Protein AF-A0A0G1NYU8-F1 (afdb_monomer_lite)

pLDDT: mean 78.01, std 15.21, range [41.19, 97.44]

Secondary structure (DSSP, 8-state):
--------HHHHHHHHHHHHHHHHHHHHHHHHHHHHHHHHHHHHHHHHHHHHHHHHHHHHHHHHHS------PPTT-EEETTEEE---PPTTEEEE--SSS--EEEETT---TTHHHHHHHHHHHHHHHHHHHHHHHHHHHHHHHHH--SHHHHHHHHHH-PPPP--GGGTS----S-------PPP----PPP-S--HHHHHHHHHHHHHHHHHHHHHHHHHHHHHHHHHHT-S----

Radius of gyration: 34.96 Å; chains: 1; bounding box: 78×51×106 Å

Foldseek 3Di:
DDDPPPDDPVVVVVVVVVVVVVVVVVVVVVVVVVVVVVVVVVVVVVVVVVVVVVVVVVVVVVVVVPPDPVPPQPPQWDDAPNDTDRQDDPPQWGWDRDPDDDIDTHRPVPDVPPLVVLLVVLVVVLVVVLVVQVVVLVVQLVVQVVVCPDPVSNVVSVVQRDRFDRDSVVSVPPDPDPDDPDGDHDPPDDDDDDDDDDVVVVVVVVVVVVVVVVVVVVVVVVVVVVVVVVVVVPDDDDD

Structure (mmCIF, N/CA/C/O backbone):
data_AF-A0A0G1NYU8-F1
#
_entry.id   AF-A0A0G1NYU8-F1
#
loop_
_atom_site.group_PDB
_atom_site.id
_atom_site.type_symbol
_atom_site.label_atom_id
_atom_site.label_alt_id
_atom_site.label_comp_id
_atom_site.label_asym_id
_atom_site.label_entity_id
_atom_site.label_seq_id
_atom_site.pdbx_PDB_ins_code
_atom_site.Cartn_x
_atom_site.Cartn_y
_atom_site.Cartn_z
_atom_site.occupancy
_atom_site.B_iso_or_equiv
_atom_site.auth_seq_id
_atom_site.auth_comp_id
_atom_site.auth_asym_id
_atom_site.auth_atom_id
_atom_site.pdbx_PDB_model_num
ATOM 1 N N . MET A 1 1 ? 43.935 -15.274 -53.748 1.00 46.09 1 MET A N 1
ATOM 2 C CA . MET A 1 1 ? 42.963 -14.957 -54.814 1.00 46.09 1 MET A CA 1
ATOM 3 C C . MET A 1 1 ? 41.828 -14.206 -54.152 1.00 46.09 1 MET A C 1
ATOM 5 O O . MET A 1 1 ? 41.001 -14.818 -53.493 1.00 46.09 1 MET A O 1
ATOM 9 N N . GLU A 1 2 ? 41.886 -12.881 -54.204 1.00 50.72 2 GLU A N 1
ATOM 10 C CA . GLU A 1 2 ? 40.926 -12.002 -53.539 1.00 50.72 2 GLU A CA 1
ATOM 11 C C . GLU A 1 2 ? 39.764 -11.758 -54.502 1.00 50.72 2 GLU A C 1
ATOM 13 O O . GLU A 1 2 ? 39.910 -11.091 -55.526 1.00 50.72 2 GLU A O 1
ATOM 18 N N . ASN A 1 3 ? 38.635 -12.410 -54.232 1.00 50.69 3 ASN A N 1
ATOM 19 C CA . ASN A 1 3 ? 37.464 -12.374 -55.097 1.00 50.69 3 ASN A CA 1
ATOM 20 C C . ASN A 1 3 ? 36.635 -11.133 -54.741 1.00 50.69 3 ASN A C 1
ATOM 22 O O . ASN A 1 3 ? 35.733 -11.176 -53.905 1.00 50.69 3 ASN A O 1
ATOM 26 N N . THR A 1 4 ? 36.994 -9.992 -55.327 1.00 63.50 4 THR A N 1
ATOM 27 C CA . THR A 1 4 ? 36.247 -8.742 -55.155 1.00 63.50 4 THR A CA 1
ATOM 28 C C . THR A 1 4 ? 35.041 -8.742 -56.092 1.00 63.50 4 THR A C 1
ATOM 30 O O . THR A 1 4 ? 35.111 -8.322 -57.245 1.00 63.50 4 THR A O 1
ATOM 33 N N . ASN A 1 5 ? 33.903 -9.228 -55.592 1.00 68.44 5 ASN A N 1
ATOM 34 C CA . ASN A 1 5 ? 32.613 -9.054 -56.256 1.00 68.44 5 ASN A CA 1
ATOM 35 C C . ASN A 1 5 ? 32.257 -7.559 -56.266 1.00 68.44 5 ASN A C 1
ATOM 37 O O . ASN A 1 5 ? 31.680 -7.032 -55.316 1.00 68.44 5 ASN A O 1
ATOM 41 N N . LYS A 1 6 ? 32.630 -6.856 -57.340 1.00 73.19 6 LYS A N 1
ATOM 42 C CA . LYS A 1 6 ? 32.199 -5.479 -57.595 1.00 73.19 6 LYS A CA 1
ATOM 43 C C . LYS A 1 6 ? 30.715 -5.486 -57.941 1.00 73.19 6 LYS A C 1
ATOM 45 O O . LYS A 1 6 ? 30.331 -5.762 -59.076 1.00 73.19 6 LYS A O 1
ATOM 50 N N . LEU A 1 7 ? 29.883 -5.194 -56.947 1.00 73.12 7 LEU A N 1
ATOM 51 C CA . LEU A 1 7 ? 28.457 -4.987 -57.149 1.00 73.12 7 LEU A CA 1
ATOM 52 C C . LEU A 1 7 ? 28.252 -3.736 -58.017 1.00 73.12 7 LEU A C 1
ATOM 54 O O . LEU A 1 7 ? 28.810 -2.675 -57.737 1.00 73.12 7 LEU A O 1
ATOM 58 N N . SER A 1 8 ? 27.486 -3.876 -59.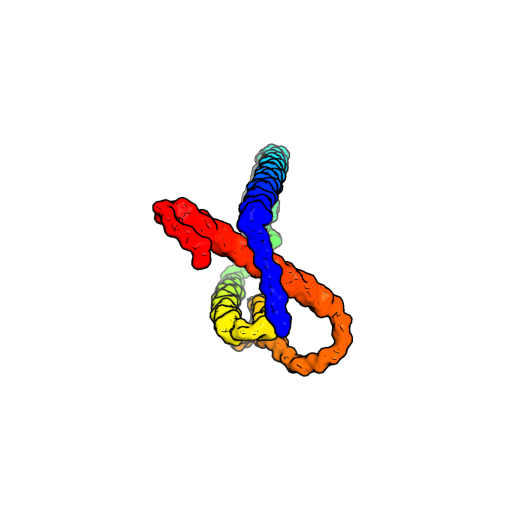099 1.00 75.00 8 SER A N 1
ATOM 59 C CA . SER A 1 8 ? 27.242 -2.794 -60.056 1.00 75.00 8 SER A CA 1
ATOM 60 C C . SER A 1 8 ? 26.478 -1.637 -59.383 1.00 75.00 8 SER A C 1
ATOM 62 O O . SER A 1 8 ? 25.479 -1.905 -58.710 1.00 75.00 8 SER A O 1
ATOM 64 N N . PRO A 1 9 ? 26.880 -0.363 -59.572 1.00 81.00 9 PRO A N 1
ATOM 65 C CA . PRO A 1 9 ? 26.242 0.810 -58.960 1.00 81.00 9 PRO A CA 1
ATOM 66 C C . PRO A 1 9 ? 24.698 0.860 -59.015 1.00 81.00 9 PRO A C 1
ATOM 68 O O . PRO A 1 9 ? 24.094 1.178 -57.990 1.00 81.00 9 PRO A O 1
ATOM 71 N N . PRO A 1 10 ? 24.013 0.509 -60.127 1.00 85.56 10 PRO A N 1
ATOM 72 C CA . PRO A 1 10 ? 22.546 0.483 -60.160 1.00 85.56 10 PRO A CA 1
ATOM 73 C C . PRO A 1 10 ? 21.911 -0.545 -59.210 1.00 85.56 10 PRO A C 1
ATOM 75 O O . PRO A 1 10 ? 20.807 -0.315 -58.722 1.00 85.56 10 PRO A O 1
ATOM 78 N N . ALA A 1 11 ? 22.593 -1.653 -58.900 1.00 79.00 11 ALA A N 1
ATOM 79 C CA . ALA A 1 11 ? 22.068 -2.658 -57.976 1.00 79.00 11 ALA A CA 1
ATOM 80 C C . ALA A 1 11 ? 22.027 -2.136 -56.530 1.00 79.00 11 ALA A C 1
ATOM 82 O O . ALA A 1 11 ? 21.098 -2.445 -55.789 1.00 79.00 11 ALA A O 1
ATOM 83 N N . VAL A 1 12 ? 22.987 -1.288 -56.146 1.00 82.56 12 VAL A N 1
ATOM 84 C CA . VAL A 1 12 ? 23.040 -0.676 -54.809 1.00 82.56 12 VAL A CA 1
ATOM 85 C C . VAL A 1 12 ? 21.855 0.273 -54.591 1.00 82.56 12 VAL A C 1
ATOM 87 O O . VAL A 1 12 ? 21.231 0.241 -53.534 1.00 82.56 12 VAL A O 1
ATOM 90 N N . ILE A 1 13 ? 21.483 1.060 -55.606 1.00 85.62 13 ILE A N 1
ATOM 91 C CA . ILE A 1 13 ? 20.370 2.024 -55.521 1.00 85.62 13 ILE A CA 1
ATOM 92 C C . ILE A 1 13 ? 19.024 1.313 -55.316 1.00 85.62 13 ILE A C 1
ATOM 94 O O . ILE A 1 13 ? 18.204 1.753 -54.506 1.00 85.62 13 ILE A O 1
ATOM 98 N N . LEU A 1 14 ? 18.802 0.190 -56.008 1.00 87.44 14 LEU A N 1
ATOM 99 C CA . LEU A 1 14 ? 17.580 -0.602 -55.846 1.00 87.44 14 LEU A CA 1
ATOM 100 C C . LEU A 1 14 ? 17.489 -1.229 -54.451 1.00 87.44 14 LEU A C 1
ATOM 102 O O . LEU A 1 14 ? 16.427 -1.184 -53.836 1.00 87.44 14 LEU A O 1
ATOM 106 N N . ILE A 1 15 ? 18.600 -1.750 -53.923 1.00 84.56 15 ILE A N 1
ATOM 107 C CA . ILE A 1 15 ? 18.638 -2.348 -52.581 1.00 84.56 15 ILE A CA 1
ATOM 108 C C . ILE A 1 15 ? 18.320 -1.298 -51.509 1.00 84.56 15 ILE A C 1
ATOM 110 O O . ILE A 1 15 ? 17.469 -1.540 -50.656 1.00 84.56 15 ILE A O 1
ATOM 114 N N . VAL A 1 16 ? 18.928 -0.109 -51.581 1.00 84.25 16 VAL A N 1
ATOM 115 C CA . VAL A 1 16 ? 18.664 0.978 -50.619 1.00 84.25 16 VAL A CA 1
ATOM 116 C C . VAL A 1 16 ? 17.205 1.441 -50.684 1.00 84.25 16 VAL A C 1
ATOM 118 O O . VAL A 1 16 ? 16.582 1.651 -49.646 1.00 84.25 16 VAL A O 1
ATOM 121 N N . SER A 1 17 ? 16.632 1.532 -51.888 1.00 86.56 17 SER A N 1
ATOM 122 C CA . SER A 1 17 ? 15.230 1.934 -52.078 1.00 86.56 17 SER A CA 1
ATOM 123 C C . SER A 1 17 ? 14.248 0.927 -51.468 1.00 86.56 17 SER A C 1
ATOM 125 O O . SER A 1 17 ? 13.273 1.319 -50.829 1.00 86.56 17 SER A O 1
ATOM 127 N N . VAL A 1 18 ? 14.519 -0.374 -51.619 1.00 90.25 18 VAL A N 1
ATOM 128 C CA . VAL A 1 18 ? 13.695 -1.443 -51.033 1.00 90.25 18 VAL A CA 1
ATOM 129 C C . VAL A 1 18 ? 13.804 -1.452 -49.507 1.00 90.25 18 VAL A C 1
ATOM 131 O O . VAL A 1 18 ? 12.785 -1.575 -48.833 1.00 90.25 18 VAL A O 1
ATOM 134 N N . ILE A 1 19 ? 15.005 -1.262 -48.948 1.00 88.06 19 ILE A N 1
ATOM 135 C CA . ILE A 1 19 ? 15.203 -1.189 -47.491 1.00 88.06 19 ILE A CA 1
ATOM 136 C C . ILE A 1 19 ? 14.434 -0.002 -46.897 1.00 88.06 19 ILE A C 1
ATOM 138 O O . ILE A 1 19 ? 13.741 -0.170 -45.895 1.00 88.06 19 ILE A O 1
ATOM 142 N N . PHE A 1 20 ? 14.483 1.170 -47.538 1.00 85.62 20 PHE A N 1
ATOM 143 C CA . PHE A 1 20 ? 13.714 2.339 -47.102 1.00 85.62 20 PHE A CA 1
ATOM 144 C C . PHE A 1 20 ? 12.202 2.087 -47.145 1.00 85.62 20 PHE A C 1
ATOM 146 O O . PHE A 1 20 ? 11.505 2.392 -46.178 1.00 85.62 20 PHE A O 1
ATOM 153 N N . ALA A 1 21 ? 11.694 1.488 -48.227 1.00 86.88 21 ALA A N 1
ATOM 154 C CA . ALA A 1 21 ? 10.274 1.162 -48.348 1.00 86.88 21 ALA A CA 1
ATOM 155 C C . ALA A 1 21 ? 9.807 0.174 -47.262 1.00 86.88 21 ALA A C 1
ATOM 157 O O . ALA A 1 21 ? 8.744 0.365 -46.676 1.00 86.88 21 ALA A O 1
ATOM 158 N N . ILE A 1 22 ? 10.617 -0.842 -46.943 1.00 87.75 22 ILE A N 1
ATOM 159 C CA . ILE A 1 22 ? 10.324 -1.790 -45.856 1.00 87.75 22 ILE A CA 1
ATOM 160 C C . ILE A 1 22 ? 10.352 -1.078 -44.496 1.00 87.75 22 ILE A C 1
ATOM 162 O O . ILE A 1 22 ? 9.467 -1.306 -43.673 1.00 87.75 22 ILE A O 1
ATOM 166 N N . GLY A 1 23 ? 11.323 -0.189 -44.270 1.00 84.81 23 GLY A N 1
ATOM 167 C CA . GLY A 1 23 ? 11.439 0.586 -43.034 1.00 84.81 23 GLY A CA 1
ATOM 168 C C . GLY A 1 23 ? 10.187 1.414 -42.730 1.00 84.81 23 GLY A C 1
ATOM 169 O O . GLY A 1 23 ? 9.666 1.337 -41.619 1.00 84.81 23 GLY A O 1
ATOM 170 N N . PHE A 1 24 ? 9.652 2.131 -43.724 1.00 83.25 24 PHE A N 1
ATOM 171 C CA . PHE A 1 24 ? 8.417 2.910 -43.562 1.00 83.25 24 PHE A CA 1
ATOM 172 C C . PHE A 1 24 ? 7.215 2.036 -43.181 1.00 83.25 24 PHE A C 1
ATOM 174 O O . PHE A 1 24 ? 6.510 2.351 -42.225 1.00 83.25 24 PHE A O 1
ATOM 181 N N . VAL A 1 25 ? 7.037 0.891 -43.848 1.00 86.69 25 VAL A N 1
ATOM 182 C CA . VAL A 1 25 ? 5.936 -0.039 -43.543 1.00 86.69 25 VAL A CA 1
ATOM 183 C C . VAL A 1 25 ? 6.036 -0.578 -42.109 1.00 86.69 25 VAL A C 1
ATOM 185 O O . VAL A 1 25 ? 5.024 -0.705 -41.423 1.00 86.69 25 VAL A O 1
ATOM 188 N N . VAL A 1 26 ? 7.244 -0.868 -41.615 1.00 82.12 26 VAL A N 1
ATOM 189 C CA . VAL A 1 26 ? 7.444 -1.356 -40.237 1.00 82.12 26 VAL A CA 1
ATOM 190 C C . VAL A 1 26 ? 7.134 -0.275 -39.193 1.00 82.12 26 VAL A C 1
ATOM 192 O O . VAL A 1 26 ? 6.579 -0.594 -38.137 1.00 82.12 26 VAL A O 1
ATOM 195 N N . VAL A 1 27 ? 7.458 0.992 -39.473 1.00 82.56 27 VAL A N 1
ATOM 196 C CA . VAL A 1 27 ? 7.147 2.122 -38.578 1.00 82.56 27 VAL A CA 1
ATOM 197 C C . VAL A 1 27 ? 5.635 2.326 -38.459 1.00 82.56 27 VAL A C 1
ATOM 199 O O . VAL A 1 27 ? 5.132 2.415 -37.336 1.00 82.56 27 VAL A O 1
ATOM 202 N N . ASP A 1 28 ? 4.906 2.300 -39.578 1.00 77.44 28 ASP A N 1
ATOM 203 C CA . ASP A 1 28 ? 3.446 2.458 -39.580 1.00 77.44 28 ASP A CA 1
ATOM 204 C C . ASP A 1 28 ? 2.750 1.336 -38.783 1.00 77.44 28 ASP A C 1
ATOM 206 O O . ASP A 1 28 ? 1.902 1.603 -37.926 1.00 77.44 28 ASP A O 1
ATOM 210 N N . ILE A 1 29 ? 3.183 0.078 -38.948 1.00 81.50 29 ILE A N 1
ATOM 211 C CA . ILE A 1 29 ? 2.622 -1.068 -38.203 1.00 81.50 29 ILE A CA 1
ATOM 212 C C . ILE A 1 29 ? 2.867 -0.936 -36.688 1.00 81.50 29 ILE A C 1
ATOM 214 O O . ILE A 1 29 ? 1.981 -1.243 -35.881 1.00 81.50 29 ILE A O 1
ATOM 218 N N . LYS A 1 30 ? 4.057 -0.476 -36.267 1.00 81.19 30 LYS A N 1
ATOM 219 C CA . LYS A 1 30 ? 4.371 -0.275 -34.838 1.00 81.19 30 LYS A CA 1
ATOM 220 C C . LYS A 1 30 ? 3.508 0.835 -34.225 1.00 81.19 30 LYS A C 1
ATOM 222 O O . LYS A 1 30 ? 3.078 0.705 -33.073 1.00 81.19 30 LYS A O 1
ATOM 227 N N . GLN A 1 31 ? 3.227 1.899 -34.976 1.00 85.75 31 GLN A N 1
ATOM 228 C CA . GLN A 1 31 ? 2.420 3.022 -34.501 1.00 85.75 31 GLN A CA 1
ATOM 229 C C . GLN A 1 31 ? 0.952 2.623 -34.279 1.00 85.75 31 GLN A C 1
ATOM 231 O O . GLN A 1 31 ? 0.361 2.981 -33.252 1.00 85.75 31 GLN A O 1
ATOM 236 N N . ASP A 1 32 ? 0.385 1.813 -35.173 1.00 88.75 32 ASP A N 1
ATOM 237 C CA . ASP A 1 32 ? -0.985 1.313 -35.035 1.00 88.75 32 ASP A CA 1
ATOM 238 C C . ASP A 1 32 ? -1.145 0.344 -33.855 1.00 88.75 32 ASP A C 1
ATOM 240 O O . ASP A 1 32 ? -2.122 0.430 -33.101 1.00 88.75 32 ASP A O 1
ATOM 244 N N . ALA A 1 33 ? -0.153 -0.520 -33.611 1.00 87.38 33 ALA A N 1
ATOM 245 C CA . ALA A 1 33 ? -0.162 -1.430 -32.465 1.00 87.38 33 ALA A CA 1
ATOM 246 C C . ALA A 1 33 ? -0.173 -0.676 -31.119 1.00 87.38 33 ALA A C 1
ATOM 248 O O . ALA A 1 33 ? -0.938 -1.024 -30.214 1.00 87.38 33 ALA A O 1
ATOM 249 N N . GLN A 1 34 ? 0.612 0.401 -30.989 1.00 86.94 34 GLN A N 1
ATOM 250 C CA . GLN A 1 34 ? 0.607 1.223 -29.773 1.00 86.94 34 GLN A CA 1
ATOM 251 C C . GLN A 1 34 ? -0.714 1.969 -29.571 1.00 86.94 34 GLN A C 1
ATOM 253 O O . GLN A 1 34 ? -1.211 2.073 -28.444 1.00 86.94 34 GLN A O 1
ATOM 258 N N . LYS A 1 35 ? -1.312 2.475 -30.655 1.00 91.75 35 LYS A N 1
ATOM 259 C CA . LYS A 1 35 ? -2.603 3.169 -30.596 1.00 91.75 35 LYS A CA 1
ATOM 260 C C . LYS A 1 35 ? -3.718 2.229 -30.133 1.00 91.75 35 LYS A C 1
ATOM 262 O O . LYS A 1 35 ? -4.572 2.634 -29.339 1.00 91.75 35 LYS A O 1
ATOM 267 N N . LEU A 1 36 ? -3.668 0.966 -30.558 1.00 93.44 36 LEU A N 1
ATOM 268 C CA . LEU A 1 36 ? -4.619 -0.060 -30.144 1.00 93.44 36 LEU A CA 1
ATOM 269 C C . LEU A 1 36 ? -4.508 -0.383 -28.647 1.00 93.44 36 LEU A C 1
ATOM 271 O O . LEU A 1 36 ? -5.523 -0.362 -27.950 1.00 93.44 36 LEU A O 1
ATOM 275 N N . GLU A 1 37 ? -3.300 -0.619 -28.133 1.00 93.19 37 GLU A N 1
ATOM 276 C CA . GLU A 1 37 ? -3.086 -0.910 -26.707 1.00 93.19 37 GLU A CA 1
ATOM 277 C C . GLU A 1 37 ? -3.513 0.261 -25.811 1.00 93.19 37 GLU A C 1
ATOM 279 O O . GLU A 1 37 ? -4.216 0.063 -24.816 1.00 93.19 37 GLU A O 1
ATOM 284 N N . LYS A 1 38 ? -3.207 1.502 -26.215 1.00 94.75 38 LYS A N 1
ATOM 285 C CA . LYS A 1 38 ? -3.665 2.701 -25.499 1.00 94.75 38 LYS A CA 1
ATOM 286 C C . LYS A 1 38 ? -5.195 2.791 -25.453 1.00 94.75 38 LYS A C 1
ATOM 288 O O . LYS A 1 38 ? -5.755 3.069 -24.393 1.00 94.75 38 LYS A O 1
ATOM 293 N N . SER A 1 39 ? -5.876 2.505 -26.566 1.00 95.75 39 SER A N 1
ATOM 294 C CA . SER A 1 39 ? -7.346 2.533 -26.627 1.00 95.75 39 SER A CA 1
ATOM 295 C C . SER A 1 39 ? -8.003 1.464 -25.740 1.00 95.75 39 SER A C 1
ATOM 297 O O . SER A 1 39 ? -9.004 1.734 -25.067 1.00 95.75 39 SER A O 1
ATOM 299 N N . LYS A 1 40 ? -7.409 0.263 -25.666 1.00 96.25 40 LYS A N 1
ATOM 300 C CA . LYS A 1 40 ? -7.875 -0.815 -24.783 1.00 96.25 40 LYS A CA 1
ATOM 301 C C . LYS A 1 40 ? -7.707 -0.440 -23.316 1.00 96.25 40 LYS A C 1
ATOM 303 O O . LYS A 1 40 ? -8.616 -0.687 -22.524 1.00 96.25 40 LYS A O 1
ATOM 308 N N . LEU A 1 41 ? -6.573 0.160 -22.953 1.00 95.25 41 LEU A N 1
ATOM 309 C CA . LEU A 1 41 ? -6.309 0.577 -21.578 1.00 95.25 41 LEU A CA 1
ATOM 310 C C . LEU A 1 41 ? -7.268 1.687 -21.131 1.00 95.25 41 LEU A C 1
ATOM 312 O O . LEU A 1 41 ? -7.827 1.605 -20.040 1.00 95.25 41 LEU A O 1
ATOM 316 N N . GLU A 1 42 ? -7.524 2.678 -21.989 1.00 95.38 42 GLU A N 1
ATOM 317 C CA . GLU A 1 42 ? -8.478 3.753 -21.695 1.00 95.38 42 GLU A CA 1
ATOM 318 C C . GLU A 1 42 ? -9.904 3.212 -21.504 1.00 95.38 42 GLU A C 1
ATOM 320 O O . GLU A 1 42 ? -10.622 3.637 -20.598 1.00 95.38 42 GLU A O 1
ATOM 325 N N . THR A 1 43 ? -10.298 2.224 -22.310 1.00 95.88 43 THR A N 1
ATOM 326 C CA . THR A 1 43 ? -11.612 1.576 -22.195 1.00 95.88 43 THR A CA 1
ATOM 327 C C . THR A 1 43 ? -11.741 0.791 -20.889 1.00 95.88 43 THR A C 1
ATOM 329 O O . THR A 1 43 ? -12.731 0.951 -20.175 1.00 95.88 43 THR A O 1
ATOM 332 N N . LYS A 1 44 ? -10.716 0.009 -20.518 1.00 96.50 44 LYS A N 1
ATOM 333 C CA . LYS A 1 44 ? -10.681 -0.711 -19.233 1.00 96.50 44 LYS A CA 1
ATOM 334 C C . LYS A 1 44 ? -10.729 0.240 -18.038 1.00 96.50 44 LYS A C 1
ATOM 336 O O . LYS A 1 44 ? -11.428 -0.036 -17.069 1.00 96.50 44 LYS A O 1
ATOM 341 N N . LEU A 1 45 ? -10.027 1.370 -18.119 1.00 96.88 45 LEU A N 1
ATOM 342 C CA . LEU A 1 45 ? -10.026 2.374 -17.058 1.00 96.88 45 LEU A CA 1
ATOM 343 C C . LEU A 1 45 ? -11.410 3.016 -16.885 1.00 96.88 45 LEU A C 1
ATOM 345 O O . LEU A 1 45 ? -11.887 3.146 -15.760 1.00 96.88 45 LEU A O 1
ATOM 349 N N . LYS A 1 46 ? -12.083 3.375 -17.987 1.00 96.81 46 LYS A N 1
ATOM 350 C CA . LYS A 1 46 ? -13.452 3.914 -17.942 1.00 96.81 46 LYS A CA 1
ATOM 351 C C . LYS A 1 46 ? -14.438 2.906 -17.354 1.00 96.81 46 LYS A C 1
ATOM 353 O O . LYS A 1 46 ? -15.264 3.293 -16.535 1.00 96.81 46 LYS A O 1
ATOM 358 N N . GLN A 1 47 ? -14.322 1.629 -17.716 1.00 97.25 47 GLN A N 1
ATOM 359 C CA . GLN A 1 47 ? -15.164 0.574 -17.155 1.00 97.25 47 GLN A CA 1
ATOM 360 C C . GLN A 1 47 ? -14.949 0.410 -15.641 1.00 97.25 47 GLN A C 1
ATOM 362 O O . GLN A 1 47 ? -15.917 0.432 -14.885 1.00 97.25 47 GLN A O 1
ATOM 367 N N . ALA A 1 48 ? -13.693 0.356 -15.186 1.00 94.56 48 ALA A N 1
ATOM 368 C CA . ALA A 1 48 ? -13.370 0.246 -13.762 1.00 94.56 48 ALA A CA 1
ATOM 369 C C . ALA A 1 48 ? -13.881 1.445 -12.942 1.00 94.56 48 ALA A C 1
ATOM 371 O O . ALA A 1 48 ? -14.341 1.279 -11.814 1.00 94.56 48 ALA A O 1
ATOM 372 N N . LEU A 1 49 ? -13.843 2.659 -13.505 1.00 96.38 49 LEU A N 1
ATOM 373 C CA . LEU A 1 49 ? -14.392 3.849 -12.847 1.00 96.38 49 LEU A CA 1
ATOM 374 C C . LEU A 1 49 ? -15.920 3.793 -12.708 1.00 96.38 49 LEU A C 1
ATOM 376 O O . LEU A 1 49 ? -16.444 4.224 -11.683 1.00 96.38 49 LEU A O 1
ATOM 380 N N . VAL A 1 50 ? -16.631 3.253 -13.703 1.00 97.44 50 VAL A N 1
ATOM 381 C CA . VAL A 1 50 ? -18.090 3.067 -13.634 1.00 97.44 50 VAL A CA 1
ATOM 382 C C . VAL A 1 50 ? -18.456 2.021 -12.579 1.00 97.44 50 VAL A C 1
ATOM 384 O O . VAL A 1 50 ? -19.339 2.280 -11.766 1.00 97.44 50 VAL A O 1
ATOM 387 N N . GLU A 1 51 ? -17.743 0.894 -12.530 1.00 95.94 51 GLU A N 1
ATOM 388 C CA . GLU A 1 51 ? -17.949 -0.157 -11.521 1.00 95.94 51 GLU A CA 1
ATOM 389 C C . GLU A 1 51 ? -17.647 0.343 -10.096 1.00 95.94 51 GLU A C 1
ATOM 391 O O . GLU A 1 51 ? -18.396 0.077 -9.154 1.00 95.94 51 GLU A O 1
ATOM 396 N N . ALA A 1 52 ? -16.587 1.139 -9.924 1.00 91.75 52 ALA A N 1
ATOM 397 C CA . ALA A 1 52 ? -16.275 1.764 -8.640 1.00 91.75 52 ALA A CA 1
ATOM 398 C C . ALA A 1 52 ? -17.346 2.786 -8.217 1.00 91.75 52 ALA A C 1
ATOM 400 O O . ALA A 1 52 ? -17.703 2.868 -7.039 1.00 91.75 52 ALA A O 1
ATOM 401 N N . ALA A 1 53 ? -17.884 3.558 -9.169 1.00 94.31 53 ALA A N 1
ATOM 402 C CA . ALA A 1 53 ? -18.959 4.507 -8.905 1.00 94.31 53 ALA A CA 1
ATOM 403 C C . ALA A 1 53 ? -20.269 3.799 -8.523 1.00 94.31 53 ALA A C 1
ATOM 405 O O . ALA A 1 53 ? -20.934 4.239 -7.583 1.00 94.31 53 ALA A O 1
ATOM 406 N N . SER A 1 54 ? -20.618 2.690 -9.187 1.00 94.00 54 SER A N 1
ATOM 407 C CA . SER A 1 54 ? -21.805 1.905 -8.831 1.00 94.00 54 SER A CA 1
ATOM 408 C C . SER A 1 54 ? -21.665 1.253 -7.457 1.00 94.00 54 SER A C 1
ATOM 410 O O . SER A 1 54 ? -22.578 1.375 -6.646 1.00 94.00 54 SER A O 1
ATOM 412 N N . ALA A 1 55 ? -20.505 0.671 -7.133 1.00 90.69 55 ALA A N 1
ATOM 413 C CA . ALA A 1 55 ? -20.257 0.089 -5.811 1.00 90.69 55 ALA A CA 1
ATOM 414 C C . ALA A 1 55 ? -20.355 1.137 -4.685 1.00 90.69 55 ALA A C 1
ATOM 416 O O . ALA A 1 55 ? -20.908 0.873 -3.616 1.00 90.69 55 ALA A O 1
ATOM 417 N N . LYS A 1 56 ? -19.869 2.362 -4.931 1.00 90.88 56 LYS A N 1
ATOM 418 C CA . LYS A 1 56 ? -19.998 3.470 -3.975 1.00 90.88 56 LYS A CA 1
ATOM 419 C C . LYS A 1 56 ? -21.456 3.909 -3.791 1.00 90.88 56 LYS A C 1
ATOM 421 O O . LYS A 1 56 ? -21.865 4.171 -2.662 1.00 90.88 56 LYS A O 1
ATOM 426 N N . ALA A 1 57 ? -22.237 3.972 -4.869 1.00 88.56 57 ALA A N 1
ATOM 427 C CA . ALA A 1 57 ? -23.657 4.317 -4.802 1.00 88.56 57 ALA A CA 1
ATOM 428 C C . ALA A 1 57 ? -24.476 3.256 -4.044 1.00 88.56 57 ALA A C 1
ATOM 430 O O . ALA A 1 57 ? -25.361 3.605 -3.264 1.00 88.56 57 ALA A O 1
ATOM 431 N N . GLU A 1 58 ? -24.155 1.971 -4.217 1.00 87.50 58 GLU A N 1
ATOM 432 C CA . GLU A 1 58 ? -24.775 0.883 -3.453 1.00 87.50 58 GLU A CA 1
ATOM 433 C C . GLU A 1 58 ? -24.423 0.959 -1.962 1.00 87.50 58 GLU A C 1
ATOM 435 O O . GLU A 1 58 ? -25.316 0.854 -1.121 1.00 87.50 58 GLU A O 1
ATOM 440 N N . ALA A 1 59 ? -23.163 1.242 -1.615 1.00 81.50 59 ALA A N 1
ATOM 441 C CA . ALA A 1 59 ? -22.753 1.445 -0.224 1.00 81.50 59 ALA A CA 1
ATOM 442 C C . ALA A 1 59 ? -23.477 2.636 0.439 1.00 81.50 59 ALA A C 1
ATOM 444 O O . ALA A 1 59 ? -23.889 2.546 1.598 1.00 81.50 59 ALA A O 1
ATOM 445 N N . GLU A 1 60 ? -23.688 3.734 -0.296 1.00 84.81 60 GLU A N 1
ATOM 446 C CA . GLU A 1 60 ? -24.439 4.896 0.200 1.00 84.81 60 GLU A CA 1
ATOM 447 C C . GLU A 1 60 ? -25.941 4.590 0.355 1.00 84.81 60 GLU A C 1
ATOM 449 O O . GLU A 1 60 ? -26.577 5.042 1.310 1.00 84.81 60 GLU A O 1
ATOM 454 N N . LYS A 1 61 ? -26.520 3.774 -0.536 1.00 80.62 61 LYS A N 1
ATOM 455 C CA . LYS A 1 61 ? -27.917 3.333 -0.415 1.00 80.62 61 LYS A CA 1
ATOM 456 C C . LYS A 1 61 ? -28.128 2.454 0.822 1.00 80.62 61 LYS A C 1
ATOM 458 O O . LYS A 1 61 ? -29.101 2.665 1.543 1.00 80.62 61 LYS A O 1
ATOM 463 N N . VAL A 1 62 ? -27.195 1.544 1.118 1.00 79.56 62 VAL A N 1
ATOM 464 C CA . VAL A 1 62 ? -27.232 0.723 2.342 1.00 79.56 62 VAL A CA 1
ATOM 465 C C . VAL A 1 62 ? -27.147 1.599 3.599 1.00 79.56 62 VAL A C 1
ATOM 467 O O . VAL A 1 62 ? -27.864 1.344 4.562 1.00 79.56 62 VAL A O 1
ATOM 470 N N . GLN A 1 63 ? -26.361 2.683 3.589 1.00 67.94 63 GLN A N 1
ATOM 471 C CA . GLN A 1 63 ? -26.327 3.632 4.711 1.00 67.94 63 GLN A CA 1
ATOM 472 C C . GLN A 1 63 ? -27.632 4.417 4.906 1.00 67.94 63 GLN A C 1
ATOM 474 O O . GLN A 1 63 ? -27.953 4.746 6.043 1.00 67.94 63 GLN A O 1
ATOM 479 N N . ARG A 1 64 ? -28.400 4.711 3.846 1.00 68.50 64 ARG A N 1
ATOM 480 C CA . ARG A 1 64 ? -29.713 5.377 3.987 1.00 68.50 64 ARG A CA 1
ATOM 481 C C . ARG A 1 64 ? -30.831 4.442 4.449 1.00 68.50 64 ARG A C 1
ATOM 483 O O . ARG A 1 64 ? -31.771 4.917 5.079 1.00 68.50 64 ARG A O 1
ATOM 490 N N . GLU A 1 65 ? -30.759 3.148 4.135 1.00 65.06 65 GLU A N 1
ATOM 491 C CA . GLU A 1 65 ? -31.769 2.165 4.563 1.00 65.06 65 GLU A CA 1
ATOM 492 C C . GLU A 1 65 ? -31.549 1.651 5.992 1.00 65.06 65 GLU A C 1
ATOM 494 O O . GLU A 1 65 ? -32.513 1.237 6.639 1.00 65.06 65 GLU A O 1
ATOM 499 N N . VAL A 1 66 ? -30.338 1.782 6.552 1.00 60.44 66 VAL A N 1
ATOM 500 C CA . VAL A 1 66 ? -30.143 1.772 8.013 1.00 60.44 66 VAL A CA 1
ATOM 501 C C . VAL A 1 66 ? -30.588 3.132 8.546 1.00 60.44 66 VAL A C 1
ATOM 503 O O . VAL A 1 66 ? -29.792 3.977 8.948 1.00 60.44 66 VAL A O 1
ATOM 506 N N . GLY A 1 67 ? -31.897 3.360 8.458 1.00 50.53 67 GLY A N 1
ATOM 507 C CA . GLY A 1 67 ? -32.547 4.541 8.983 1.00 50.53 67 GLY A CA 1
ATOM 508 C C . GLY A 1 67 ? -32.132 4.764 10.430 1.00 50.53 67 GLY A C 1
ATOM 509 O O . GLY A 1 67 ? -31.972 3.818 11.204 1.00 50.53 67 GLY A O 1
ATOM 510 N N . GLU A 1 68 ? -31.961 6.037 10.761 1.00 54.38 68 GLU A N 1
ATOM 511 C CA . GLU A 1 68 ? -31.887 6.581 12.106 1.00 54.38 68 GLU A CA 1
ATOM 512 C C . GLU A 1 68 ? -33.067 6.039 12.926 1.00 54.38 68 GLU A C 1
ATOM 514 O O . GLU A 1 68 ? -34.144 6.630 13.000 1.00 54.38 68 GLU A O 1
ATOM 519 N N . VAL A 1 69 ? -32.900 4.850 13.507 1.00 58.56 69 VAL A N 1
ATOM 520 C CA . VAL A 1 69 ? -33.772 4.384 14.572 1.00 58.56 69 VAL A CA 1
ATOM 521 C C . VAL A 1 69 ? -33.542 5.398 15.673 1.00 58.56 69 VAL A C 1
ATOM 523 O O . VAL A 1 69 ? -32.472 5.417 16.281 1.00 58.56 69 VAL A O 1
ATOM 526 N N . SER A 1 70 ? -34.522 6.281 15.871 1.00 54.25 70 SER A N 1
ATOM 527 C CA . SER A 1 70 ? -34.601 7.174 17.019 1.00 54.25 70 SER A CA 1
ATOM 528 C C . SER A 1 70 ? -34.670 6.297 18.267 1.00 54.25 70 SER A C 1
ATOM 530 O O . SER A 1 70 ? -35.732 5.911 18.756 1.00 54.25 70 SER A O 1
ATOM 532 N N . PHE A 1 71 ? -33.496 5.864 18.710 1.00 62.81 71 PHE A N 1
ATOM 533 C CA . PHE A 1 71 ? -33.319 5.033 19.873 1.00 62.81 71 PHE A CA 1
ATOM 534 C C . PHE A 1 71 ? -33.231 6.002 21.032 1.00 62.81 71 PHE A C 1
ATOM 536 O O . PHE A 1 71 ? -32.175 6.574 21.295 1.00 62.81 71 PHE A O 1
ATOM 543 N N . ASN A 1 72 ? -34.368 6.246 21.682 1.00 78.25 72 ASN A N 1
ATOM 544 C CA . ASN A 1 72 ? -34.359 6.949 22.953 1.00 78.25 72 ASN A CA 1
ATOM 545 C C . ASN A 1 72 ? -33.449 6.154 23.898 1.00 78.25 72 ASN A C 1
ATOM 547 O O . ASN A 1 72 ? -33.797 5.019 24.246 1.00 78.25 72 ASN A O 1
ATOM 551 N N . PRO A 1 73 ? -32.274 6.690 24.277 1.00 78.44 73 PRO A N 1
ATOM 552 C CA . PRO A 1 73 ? -31.383 5.974 25.164 1.00 78.44 73 PRO A CA 1
ATOM 553 C C . PRO A 1 73 ? -32.120 5.739 26.490 1.00 78.44 73 PRO A C 1
ATOM 555 O O . PRO A 1 73 ? -32.809 6.646 26.973 1.00 78.44 73 PRO A O 1
ATOM 558 N N . PRO A 1 74 ? -32.001 4.548 27.103 1.00 81.62 74 PRO A N 1
ATOM 559 C CA . PRO A 1 74 ? -32.508 4.325 28.448 1.00 81.62 74 PRO A CA 1
ATOM 560 C C . PRO A 1 74 ? -31.992 5.422 29.384 1.00 81.62 74 PRO A C 1
ATOM 562 O O . PRO A 1 74 ? -30.811 5.784 29.327 1.00 81.62 74 PRO A O 1
ATOM 565 N N . ALA A 1 75 ? -32.862 5.961 30.240 1.00 83.81 75 ALA A N 1
ATOM 566 C CA . ALA A 1 75 ? -32.453 6.968 31.212 1.00 83.81 75 ALA A CA 1
ATOM 567 C C . ALA A 1 75 ? -31.283 6.432 32.059 1.00 83.81 75 ALA A C 1
ATOM 569 O O . ALA A 1 75 ? -31.332 5.298 32.534 1.00 83.81 75 ALA A O 1
ATOM 570 N N . ASN A 1 76 ? -30.243 7.250 32.248 1.00 87.50 76 ASN A N 1
ATOM 571 C CA . ASN A 1 76 ? -29.013 6.886 32.965 1.00 87.50 76 ASN A CA 1
ATOM 572 C C . ASN A 1 76 ? -28.204 5.752 32.309 1.00 87.50 76 ASN A C 1
ATOM 574 O O . ASN A 1 76 ? -27.653 4.904 33.008 1.00 87.50 76 ASN A O 1
ATOM 578 N N . SER A 1 77 ? -28.118 5.726 30.977 1.00 91.19 77 SER A N 1
ATOM 579 C CA . SER A 1 77 ? -27.241 4.801 30.254 1.00 91.19 77 SER A CA 1
ATOM 580 C C . SER A 1 77 ? -26.136 5.522 29.478 1.00 91.19 77 SER A C 1
ATOM 582 O O . SER A 1 77 ? -26.272 6.683 29.096 1.00 91.19 77 SER A O 1
ATOM 584 N N . VAL A 1 78 ? -25.027 4.821 29.256 1.00 90.38 78 VAL A N 1
ATOM 585 C CA . VAL A 1 78 ? -23.878 5.258 28.459 1.00 90.38 78 VAL A CA 1
ATOM 586 C C . VAL A 1 78 ? -23.707 4.287 27.300 1.00 90.38 78 VAL A C 1
ATOM 588 O O . VAL A 1 78 ? -23.720 3.070 27.489 1.00 90.38 78 VAL A O 1
ATOM 591 N N . LEU A 1 79 ? -23.550 4.820 26.091 1.00 91.75 79 LEU A N 1
ATOM 592 C CA . LEU A 1 79 ? -23.270 4.015 24.909 1.00 91.75 79 LEU A CA 1
ATOM 593 C C . LEU A 1 79 ? -21.788 3.609 24.904 1.00 91.75 79 LEU A C 1
ATOM 595 O O . LEU A 1 79 ? -20.909 4.467 24.920 1.00 91.75 79 LEU A O 1
ATOM 599 N N . CYS A 1 80 ? -21.514 2.307 24.864 1.00 93.19 80 CYS A N 1
ATOM 600 C CA . CYS A 1 80 ? -20.174 1.744 24.712 1.00 93.19 80 CYS A CA 1
ATOM 601 C C . CYS A 1 80 ? -20.208 0.627 23.668 1.00 93.19 80 CYS A C 1
ATOM 603 O O . CYS A 1 80 ? -20.983 -0.321 23.796 1.00 93.19 80 CYS A O 1
ATOM 605 N N . ASN A 1 81 ? -19.389 0.763 22.621 1.00 93.25 81 ASN A N 1
ATOM 606 C CA . ASN A 1 81 ? -19.246 -0.213 21.533 1.00 93.25 81 ASN A CA 1
ATOM 607 C C . ASN A 1 81 ? -20.588 -0.684 20.934 1.00 93.25 81 ASN A C 1
ATOM 609 O O . ASN A 1 81 ? -20.790 -1.864 20.668 1.00 93.25 81 ASN A O 1
ATOM 613 N N . GLY A 1 82 ? -21.525 0.253 20.740 1.00 90.38 82 GLY A N 1
ATOM 614 C CA . GLY A 1 82 ? -22.838 -0.019 20.141 1.00 90.38 82 GLY A CA 1
ATOM 615 C C . GLY A 1 82 ? -23.887 -0.598 21.097 1.00 90.38 82 GLY A C 1
ATOM 616 O O . GLY A 1 82 ? -25.004 -0.873 20.668 1.00 90.38 82 GLY A O 1
ATOM 617 N N . LYS A 1 83 ? -23.570 -0.755 22.388 1.00 91.12 83 LYS A N 1
ATOM 618 C CA . LYS A 1 83 ? -24.493 -1.241 23.421 1.00 91.12 83 LYS A CA 1
ATOM 619 C C . LYS A 1 83 ? -24.632 -0.221 24.551 1.00 91.12 83 LYS A C 1
ATOM 621 O O . LYS A 1 83 ? -23.665 0.440 24.924 1.00 91.12 83 LYS A O 1
ATOM 626 N N . TYR A 1 84 ? -25.838 -0.075 25.089 1.00 92.19 84 TYR A N 1
ATOM 627 C CA . TYR A 1 84 ? -26.095 0.799 26.234 1.00 92.19 84 TYR A CA 1
ATOM 628 C C . TYR A 1 84 ? -25.805 0.069 27.545 1.00 92.19 84 TYR A C 1
ATOM 630 O O . TYR A 1 84 ? -26.259 -1.057 27.751 1.00 92.19 84 TYR A O 1
ATOM 638 N N . TRP A 1 85 ? -25.077 0.737 28.434 1.00 92.56 85 TRP A N 1
ATOM 639 C CA . TRP A 1 85 ? -24.678 0.232 29.744 1.00 92.56 85 TRP A CA 1
ATOM 640 C C . TRP A 1 85 ? -25.097 1.197 30.842 1.00 92.56 85 TRP A C 1
ATOM 642 O O . TRP A 1 85 ? -25.133 2.407 30.638 1.00 92.56 85 TRP A O 1
ATOM 652 N N . THR A 1 86 ? -25.382 0.679 32.029 1.00 90.62 86 THR A N 1
ATOM 653 C CA . THR A 1 86 ? -25.580 1.508 33.220 1.00 90.62 86 THR A CA 1
ATOM 654 C C . THR A 1 86 ? -24.211 1.921 33.779 1.00 90.62 86 THR A C 1
ATOM 656 O O . THR A 1 86 ? -23.415 1.033 34.085 1.00 90.62 86 THR A O 1
ATOM 659 N N . PRO A 1 87 ? -23.911 3.222 33.957 1.00 85.88 87 PRO A N 1
ATOM 660 C CA . PRO A 1 87 ? -22.610 3.700 34.438 1.00 85.88 87 PRO A CA 1
ATOM 661 C C . PRO A 1 87 ? -22.391 3.485 35.948 1.00 85.88 87 PRO A C 1
ATOM 663 O O . PRO A 1 87 ? -21.457 4.032 36.528 1.00 85.88 87 PRO A O 1
ATOM 666 N N . THR A 1 88 ? -23.256 2.720 36.613 1.00 89.69 88 THR A N 1
ATOM 667 C CA . THR A 1 88 ? -23.163 2.401 38.036 1.00 89.69 88 THR A CA 1
ATOM 668 C C . THR A 1 88 ? -22.166 1.275 38.277 1.00 89.69 88 THR A C 1
ATOM 670 O O . THR A 1 88 ? -22.457 0.104 38.042 1.00 89.69 88 THR A O 1
ATOM 673 N N . CYS A 1 89 ? -21.002 1.642 38.804 1.00 91.31 89 CYS A N 1
ATOM 674 C CA . CYS A 1 89 ? -20.021 0.708 39.339 1.00 91.31 89 CYS A CA 1
ATOM 675 C C . CYS A 1 89 ? -20.114 0.628 40.875 1.00 91.31 89 CYS A C 1
ATOM 677 O O . CYS A 1 89 ? -20.574 1.582 41.511 1.00 91.31 89 CYS A O 1
ATOM 679 N N . PRO A 1 90 ? -19.691 -0.491 41.495 1.00 91.25 90 PRO A N 1
ATOM 680 C CA . PRO A 1 90 ? -19.540 -0.583 42.946 1.00 91.25 90 PRO A CA 1
ATOM 681 C C . PRO A 1 90 ? -18.663 0.545 43.508 1.00 91.25 90 PRO A C 1
ATOM 683 O O . PRO A 1 90 ? -17.776 1.053 42.822 1.00 91.25 90 PRO A O 1
ATOM 686 N N . THR A 1 91 ? -18.875 0.921 44.772 1.00 90.50 91 THR A N 1
ATOM 687 C CA . THR A 1 91 ? -18.081 1.966 45.437 1.00 90.50 91 THR A CA 1
ATOM 688 C C . THR A 1 91 ? -16.581 1.666 45.342 1.00 90.50 91 THR A C 1
ATOM 690 O O . THR A 1 91 ? -16.143 0.569 45.684 1.00 90.50 91 THR A O 1
ATOM 693 N N . GLY A 1 92 ? -15.797 2.646 44.880 1.00 84.31 92 GLY A N 1
ATOM 694 C CA . GLY A 1 92 ? -14.352 2.505 44.652 1.00 84.31 92 GLY A CA 1
ATOM 695 C C . GLY A 1 92 ? -13.962 1.996 43.257 1.00 84.31 92 GLY A C 1
ATOM 696 O O . GLY A 1 92 ? -12.782 1.740 43.015 1.00 84.31 92 GLY A O 1
ATOM 697 N N . GLN A 1 93 ? -14.926 1.841 42.344 1.00 90.75 93 GLN A N 1
ATOM 698 C CA . GLN A 1 93 ? -14.685 1.510 40.941 1.00 90.75 93 GLN A CA 1
ATOM 699 C C . GLN A 1 93 ? -15.226 2.597 40.005 1.00 90.75 93 GLN A C 1
ATOM 701 O O . GLN A 1 93 ? -16.246 3.228 40.277 1.00 90.75 93 GLN A O 1
ATOM 706 N N . THR A 1 94 ? -14.558 2.760 38.869 1.00 89.56 94 THR A N 1
ATOM 707 C CA . THR A 1 94 ? -14.873 3.722 37.815 1.00 89.56 94 THR A CA 1
ATOM 708 C C . THR A 1 94 ? -15.294 2.975 36.555 1.00 89.56 94 THR A C 1
ATOM 710 O O . THR A 1 94 ? -14.728 1.936 36.210 1.00 89.56 94 THR A O 1
ATOM 713 N N . TYR A 1 95 ? -16.290 3.505 35.851 1.00 91.94 95 TYR A N 1
ATOM 714 C CA . TYR A 1 95 ? -16.736 2.960 34.573 1.00 91.94 95 TYR A CA 1
ATOM 715 C C . TYR A 1 95 ? -15.666 3.154 33.487 1.00 91.94 95 TYR A C 1
ATOM 717 O O . TYR A 1 95 ? -15.169 4.262 33.286 1.00 91.94 95 TYR A O 1
ATOM 725 N N . TYR A 1 96 ? -15.340 2.087 32.758 1.00 91.62 96 TYR A N 1
ATOM 726 C CA . TYR A 1 96 ? -14.372 2.072 31.664 1.00 91.62 96 TYR A CA 1
ATOM 727 C C . TYR A 1 96 ? -14.958 1.388 30.423 1.00 91.62 96 TYR A C 1
ATOM 729 O O . TYR A 1 96 ? -15.420 0.249 30.478 1.00 91.62 96 TYR A O 1
ATOM 737 N N . CYS A 1 97 ? -14.911 2.080 29.284 1.00 93.31 97 CYS A N 1
ATOM 738 C CA . CYS A 1 97 ? -15.298 1.539 27.983 1.00 93.31 97 CYS A CA 1
ATOM 739 C C . CYS A 1 97 ? -14.030 1.258 27.153 1.00 93.31 97 CYS A C 1
ATOM 741 O O . CYS A 1 97 ? -13.383 2.217 26.720 1.00 93.31 97 CYS A O 1
ATOM 743 N N . PRO A 1 98 ? -13.629 -0.011 26.949 1.00 89.62 98 PRO A N 1
ATOM 744 C CA . PRO A 1 98 ? -12.460 -0.336 26.136 1.00 89.62 98 PRO A CA 1
ATOM 745 C C . PRO A 1 98 ? -12.709 -0.049 24.641 1.00 89.62 98 PRO A C 1
ATOM 747 O O . PRO A 1 98 ? -13.863 -0.033 24.211 1.00 89.62 98 PRO A O 1
ATOM 750 N N . PRO A 1 99 ? -11.652 0.100 23.813 1.00 85.00 99 PRO A N 1
ATOM 751 C CA . PRO A 1 99 ? -11.785 0.324 22.364 1.00 85.00 99 PRO A CA 1
ATOM 752 C C . PRO A 1 99 ? -12.542 -0.785 21.619 1.00 85.00 99 PRO A C 1
ATOM 754 O O . PRO A 1 99 ? -13.075 -0.557 20.539 1.00 85.00 99 PRO A O 1
ATOM 757 N N . ALA A 1 100 ? -12.551 -1.994 22.181 1.00 88.94 100 ALA A N 1
ATOM 758 C CA . ALA A 1 100 ? -13.325 -3.128 21.705 1.00 88.94 100 ALA A CA 1
ATOM 759 C C . ALA A 1 100 ? -13.786 -3.969 22.903 1.00 88.94 100 ALA A C 1
ATOM 761 O O . ALA A 1 100 ? -13.045 -4.116 23.878 1.00 88.94 100 ALA A O 1
ATOM 762 N N . GLY A 1 101 ? -14.989 -4.543 22.811 1.00 90.19 101 GLY A N 1
ATOM 763 C CA . GLY A 1 101 ? -15.579 -5.401 23.843 1.00 90.19 101 GLY A CA 1
ATOM 764 C C . GLY A 1 101 ? -16.620 -4.703 24.723 1.00 90.19 101 GLY A C 1
ATOM 765 O O . GLY A 1 101 ? -17.159 -3.658 24.365 1.00 90.19 101 GLY A O 1
ATOM 766 N N . ASP A 1 102 ? -16.918 -5.305 25.871 1.00 92.25 102 ASP A N 1
ATOM 767 C CA . ASP A 1 102 ? -17.937 -4.821 26.808 1.00 92.25 102 ASP A CA 1
ATOM 768 C C . ASP A 1 102 ? -17.372 -3.793 27.803 1.00 92.25 102 ASP A C 1
ATOM 770 O O . ASP A 1 102 ? -16.177 -3.799 28.113 1.00 92.25 102 ASP A O 1
ATOM 774 N N . ALA A 1 103 ? -18.241 -2.916 28.318 1.00 91.56 103 ALA A N 1
ATOM 775 C CA . ALA A 1 103 ? -17.880 -1.968 29.368 1.00 91.56 103 ALA A CA 1
ATOM 776 C C . ALA A 1 103 ? -17.552 -2.693 30.683 1.00 91.56 103 ALA A C 1
ATOM 778 O O . ALA A 1 103 ? -18.163 -3.708 31.018 1.00 91.56 103 ALA A O 1
ATOM 779 N N . GLN A 1 104 ? -16.593 -2.164 31.441 1.00 92.50 104 GLN A N 1
ATOM 780 C CA . GLN A 1 104 ? -16.088 -2.775 32.670 1.00 92.50 104 GLN A CA 1
ATOM 781 C C . GLN A 1 104 ? -15.995 -1.740 33.791 1.00 92.50 104 GLN A C 1
ATOM 783 O O . GLN A 1 104 ? -15.810 -0.551 33.542 1.00 92.50 104 GLN A O 1
ATOM 788 N N . CYS A 1 105 ? -16.088 -2.200 35.036 1.00 91.88 105 CYS A N 1
ATOM 789 C CA . CYS A 1 105 ? -15.796 -1.386 36.209 1.00 91.88 105 CYS A CA 1
ATOM 790 C C . CYS A 1 105 ? -14.366 -1.676 36.671 1.00 91.88 105 CYS A C 1
ATOM 792 O O . CYS A 1 105 ? -14.034 -2.816 36.994 1.00 91.88 105 CYS A O 1
ATOM 794 N N . ILE A 1 106 ? -13.512 -0.654 36.676 1.00 89.75 106 ILE A N 1
ATOM 795 C CA . ILE A 1 106 ? -12.107 -0.764 37.081 1.00 89.75 106 ILE A CA 1
ATOM 796 C C . ILE A 1 106 ? -11.903 -0.079 38.428 1.00 89.75 106 ILE A C 1
ATOM 798 O O . ILE A 1 106 ? -12.467 0.980 38.676 1.00 89.75 106 ILE A O 1
ATOM 802 N N . VAL A 1 107 ? -11.099 -0.656 39.320 1.00 87.94 107 VAL A N 1
ATOM 803 C CA . VAL A 1 107 ? -10.722 0.025 40.570 1.00 87.94 107 VAL A CA 1
ATOM 804 C C . VAL A 1 107 ? -9.841 1.219 40.193 1.00 87.94 107 VAL A C 1
ATOM 806 O O . VAL A 1 107 ? -8.958 1.069 39.350 1.00 87.94 107 VAL A O 1
ATOM 809 N N . GLU A 1 108 ? -10.056 2.392 40.791 1.00 68.38 108 GLU A N 1
ATOM 810 C CA . GLU A 1 108 ? -9.396 3.666 40.422 1.00 68.38 108 GLU A CA 1
ATOM 811 C C . GLU A 1 108 ? -7.850 3.623 40.511 1.00 68.38 108 GLU A C 1
ATOM 813 O O . GLU A 1 108 ? -7.155 4.469 39.959 1.00 68.38 108 GLU A O 1
ATOM 818 N N . ASN A 1 109 ? -7.292 2.569 41.117 1.00 58.69 109 ASN A N 1
ATOM 819 C CA . ASN A 1 109 ? -5.853 2.307 41.197 1.00 58.69 109 ASN A CA 1
ATOM 820 C C . ASN A 1 109 ? -5.303 1.385 40.082 1.00 58.69 109 ASN A C 1
ATOM 822 O O . ASN A 1 109 ? -4.112 1.092 40.030 1.00 58.69 109 ASN A O 1
ATOM 826 N N . THR A 1 110 ? -6.163 0.920 39.175 1.00 54.81 110 THR A N 1
ATOM 827 C CA . THR A 1 110 ? -5.806 0.168 37.958 1.00 54.81 110 THR A CA 1
ATOM 828 C C . THR A 1 110 ? -5.801 1.124 36.774 1.00 54.81 110 THR A C 1
ATOM 830 O O . THR A 1 110 ? -6.504 0.960 35.781 1.00 54.81 110 THR A O 1
ATOM 833 N N . GLN A 1 111 ? -5.011 2.186 36.889 1.00 50.69 111 GLN A N 1
ATOM 834 C CA . GLN A 1 111 ? -4.685 3.005 35.738 1.00 50.69 111 GLN A CA 1
ATOM 835 C C . GLN A 1 111 ? -3.956 2.095 34.724 1.00 50.69 111 GLN A C 1
ATOM 837 O O . GLN A 1 111 ? -2.968 1.459 35.094 1.00 50.69 111 GLN A O 1
ATOM 842 N N . PRO A 1 112 ? -4.373 2.007 33.447 1.00 53.91 112 PRO A N 1
ATOM 843 C CA . PRO A 1 112 ? -3.669 1.222 32.421 1.00 53.91 112 PRO A CA 1
ATOM 844 C C . PRO A 1 112 ? -2.315 1.849 32.005 1.00 53.91 112 PRO A C 1
ATOM 846 O O . PRO A 1 112 ? -1.847 1.681 30.879 1.00 53.91 112 PRO A O 1
ATOM 849 N N . SER A 1 113 ? -1.677 2.609 32.900 1.00 54.12 113 SER A N 1
ATOM 850 C CA . SER A 1 113 ? -0.696 3.653 32.594 1.00 54.12 113 SER A CA 1
ATOM 851 C C . SER A 1 113 ? 0.681 3.155 32.175 1.00 54.12 113 SER A C 1
ATOM 853 O O . SER A 1 113 ? 1.413 3.914 31.552 1.00 54.12 113 SER A O 1
ATOM 855 N N . SER A 1 114 ? 1.039 1.902 32.438 1.00 60.41 114 SER A N 1
ATOM 856 C CA . SER A 1 114 ? 2.361 1.371 32.077 1.00 60.41 114 SER A CA 1
ATOM 857 C C . SER A 1 114 ? 2.313 0.435 30.869 1.00 60.41 114 SER A C 1
ATOM 859 O O . SER A 1 114 ? 3.123 0.573 29.957 1.00 60.41 114 SER A O 1
ATOM 861 N N . GLY A 1 115 ? 1.328 -0.464 30.788 1.00 68.81 115 GLY A N 1
ATOM 862 C CA . GLY A 1 115 ? 1.252 -1.454 29.705 1.00 68.81 115 GLY A CA 1
ATOM 863 C C . GLY A 1 115 ? 1.075 -0.837 28.313 1.00 68.81 115 GLY A C 1
ATOM 864 O O . GLY A 1 115 ? 1.813 -1.172 27.389 1.00 68.81 115 GLY A O 1
ATOM 865 N N . LEU A 1 116 ? 0.140 0.108 28.164 1.00 75.50 116 LEU A N 1
ATOM 866 C CA . LEU A 1 116 ? -0.158 0.715 26.862 1.00 75.50 116 LEU A CA 1
ATOM 867 C C . LEU A 1 116 ? 0.948 1.672 26.396 1.00 75.50 116 LEU A C 1
ATOM 869 O O . LEU A 1 116 ? 1.257 1.722 25.207 1.00 75.50 116 LEU A O 1
ATOM 873 N N . GLN A 1 117 ? 1.565 2.410 27.324 1.00 76.44 117 GLN A N 1
ATOM 874 C CA . GLN A 1 117 ? 2.690 3.287 26.995 1.00 76.44 117 GLN A CA 1
ATOM 875 C C . GLN A 1 117 ? 3.915 2.473 26.576 1.00 76.44 117 GLN A C 1
ATOM 877 O O . GLN A 1 117 ? 4.529 2.788 25.561 1.00 76.44 117 GLN A O 1
ATOM 882 N N . ASN A 1 118 ? 4.213 1.379 27.280 1.00 80.00 118 ASN A N 1
ATOM 883 C CA . ASN A 1 118 ? 5.299 0.476 26.905 1.00 80.00 118 ASN A CA 1
ATOM 884 C C . ASN A 1 118 ? 5.046 -0.178 25.540 1.00 80.00 118 ASN A C 1
ATOM 886 O O . ASN A 1 118 ? 5.964 -0.264 24.727 1.00 80.00 118 ASN A O 1
ATOM 890 N N . LEU A 1 119 ? 3.801 -0.574 25.251 1.00 83.00 119 LEU A N 1
ATOM 891 C CA . LEU A 1 119 ? 3.430 -1.123 23.946 1.00 83.00 119 LEU A CA 1
ATOM 892 C C . LEU A 1 119 ? 3.594 -0.090 22.825 1.00 83.00 119 LEU A C 1
ATOM 894 O O . LEU A 1 119 ? 4.156 -0.412 21.779 1.00 83.00 119 LEU A O 1
ATOM 898 N N . LYS A 1 120 ? 3.151 1.155 23.053 1.00 85.56 120 LYS A N 1
ATOM 899 C CA . LYS A 1 120 ? 3.308 2.248 22.087 1.00 85.56 120 LYS A CA 1
ATOM 900 C C . LYS A 1 120 ? 4.785 2.494 21.783 1.00 85.56 120 LYS A C 1
ATOM 902 O O . LYS A 1 120 ? 5.166 2.488 20.617 1.00 85.56 120 LYS A O 1
ATOM 907 N N . THR A 1 121 ? 5.616 2.627 22.815 1.00 87.62 121 THR A N 1
ATOM 908 C CA . THR A 1 121 ? 7.062 2.824 22.654 1.00 87.62 121 THR A CA 1
ATOM 909 C C . THR A 1 121 ? 7.719 1.633 21.949 1.00 87.62 121 THR A C 1
ATOM 911 O O . THR A 1 121 ? 8.565 1.835 21.083 1.00 87.62 121 THR A O 1
ATOM 914 N N . CYS A 1 122 ? 7.300 0.395 22.244 1.00 85.12 122 CYS A N 1
ATOM 915 C CA . CYS A 1 122 ? 7.811 -0.804 21.568 1.00 85.12 122 CYS A CA 1
ATOM 916 C C . CYS A 1 122 ? 7.476 -0.812 20.073 1.00 85.12 122 CYS A C 1
ATOM 918 O O . CYS A 1 122 ? 8.348 -1.064 19.242 1.00 85.12 122 CYS A O 1
ATOM 920 N N . MET A 1 123 ? 6.227 -0.496 19.716 1.00 86.69 123 MET A N 1
ATOM 921 C CA . MET A 1 123 ? 5.816 -0.403 18.315 1.00 86.69 123 MET A CA 1
ATOM 922 C C . MET A 1 123 ? 6.560 0.707 17.574 1.00 86.69 123 MET A C 1
ATOM 924 O O . MET A 1 123 ? 7.010 0.502 16.450 1.00 86.69 123 MET A O 1
ATOM 928 N N . GLU A 1 124 ? 6.715 1.869 18.201 1.00 90.62 124 GLU A N 1
ATOM 929 C CA . GLU A 1 124 ? 7.393 3.015 17.598 1.00 90.62 124 GLU A CA 1
ATOM 930 C C . GLU A 1 124 ? 8.887 2.728 17.374 1.00 90.62 124 GLU A C 1
ATOM 932 O O . GLU A 1 124 ? 9.413 3.002 16.294 1.00 90.62 124 GLU A O 1
ATOM 937 N N . GLN A 1 125 ? 9.540 2.049 18.324 1.00 89.25 125 GLN A N 1
ATOM 938 C CA . GLN A 1 125 ? 10.912 1.564 18.168 1.00 89.25 125 GLN A CA 1
ATOM 939 C C . GLN A 1 125 ? 11.036 0.528 17.041 1.00 89.25 125 GLN A C 1
ATOM 941 O O . GLN A 1 125 ? 11.948 0.620 16.220 1.00 89.25 125 GLN A O 1
ATOM 946 N N . ALA A 1 126 ? 10.112 -0.434 16.956 1.00 85.19 126 ALA A N 1
ATOM 947 C CA . ALA A 1 126 ? 10.131 -1.452 15.905 1.00 85.19 126 ALA A CA 1
ATOM 948 C C . ALA A 1 126 ? 9.986 -0.835 14.502 1.00 85.19 126 ALA A C 1
ATOM 950 O O . ALA A 1 126 ? 10.656 -1.263 13.561 1.00 85.19 126 ALA A O 1
ATOM 951 N N . ILE A 1 127 ? 9.156 0.205 14.364 1.00 88.25 127 ILE A N 1
ATOM 952 C CA . ILE A 1 127 ? 9.004 0.955 13.110 1.00 88.25 127 ILE A CA 1
ATOM 953 C C . ILE A 1 127 ? 10.310 1.669 12.743 1.00 88.25 127 ILE A C 1
ATOM 955 O O . ILE A 1 127 ? 10.742 1.595 11.591 1.00 88.25 127 ILE A O 1
ATOM 959 N N . GLN A 1 128 ? 10.962 2.333 13.700 1.00 91.88 128 GLN A N 1
ATOM 960 C CA . GLN A 1 128 ? 12.238 3.010 13.448 1.00 91.88 128 GLN A CA 1
ATOM 961 C C . GLN A 1 128 ? 13.343 2.029 13.042 1.00 91.88 128 GLN A C 1
ATOM 963 O O . GLN A 1 128 ? 14.072 2.274 12.077 1.00 91.88 128 GLN A O 1
ATOM 968 N N . ASP A 1 129 ? 13.446 0.895 13.733 1.00 86.12 129 ASP A N 1
ATOM 969 C CA . ASP A 1 129 ? 14.447 -0.123 13.426 1.00 86.12 129 ASP A CA 1
ATOM 970 C C . ASP A 1 129 ? 14.226 -0.723 12.031 1.00 86.12 129 ASP A C 1
ATOM 972 O O . ASP A 1 129 ? 15.181 -0.897 11.269 1.00 86.12 129 ASP A O 1
ATOM 976 N N . TYR A 1 130 ? 12.969 -0.961 11.650 1.00 87.88 130 TYR A N 1
ATOM 977 C CA . TYR A 1 130 ? 12.615 -1.395 10.300 1.00 87.88 130 TYR A CA 1
ATOM 978 C C . TYR A 1 130 ? 13.061 -0.406 9.232 1.00 87.88 130 TYR A C 1
ATOM 980 O O . TYR A 1 130 ? 13.714 -0.794 8.265 1.00 87.88 130 TYR A O 1
ATOM 988 N N . GLN A 1 131 ? 12.750 0.878 9.416 1.00 91.62 131 GLN A N 1
ATOM 989 C CA . GLN A 1 131 ? 13.142 1.927 8.475 1.00 91.62 131 GLN A CA 1
ATOM 990 C C . GLN A 1 131 ? 14.664 1.994 8.324 1.00 91.62 131 GLN A C 1
ATOM 992 O O . GLN A 1 131 ? 15.178 2.099 7.210 1.00 91.62 131 GLN A O 1
ATOM 997 N N . LYS A 1 132 ? 15.400 1.864 9.433 1.00 92.12 132 LYS A N 1
ATOM 998 C CA . LYS A 1 132 ? 16.865 1.842 9.432 1.00 92.12 132 LYS A CA 1
ATOM 999 C C . LYS A 1 132 ? 17.426 0.629 8.689 1.00 92.12 132 LYS A C 1
ATOM 1001 O O . LYS A 1 132 ? 18.399 0.771 7.948 1.00 92.12 132 LYS A O 1
ATOM 1006 N N . MET A 1 133 ? 16.833 -0.550 8.864 1.00 83.00 133 MET A N 1
ATOM 1007 C CA . MET A 1 133 ? 17.241 -1.755 8.137 1.00 83.00 133 MET A CA 1
ATOM 1008 C C . MET A 1 133 ? 16.896 -1.673 6.650 1.00 83.00 133 MET A C 1
ATOM 1010 O O . MET A 1 133 ? 17.740 -2.001 5.824 1.00 83.00 133 MET A O 1
ATOM 1014 N N . ALA A 1 134 ? 15.715 -1.167 6.296 1.00 87.19 134 ALA A N 1
ATOM 1015 C CA . ALA A 1 134 ? 15.329 -0.945 4.905 1.00 87.19 134 ALA A CA 1
ATOM 1016 C C . ALA A 1 134 ? 16.280 0.041 4.204 1.00 87.19 134 ALA A C 1
ATOM 1018 O O . ALA A 1 134 ? 16.702 -0.196 3.073 1.00 87.19 134 ALA A O 1
ATOM 1019 N N . ALA A 1 135 ? 16.685 1.114 4.892 1.00 90.81 135 ALA A N 1
ATOM 1020 C CA . ALA A 1 135 ? 17.670 2.057 4.372 1.00 90.81 135 ALA A CA 1
ATOM 1021 C C . ALA A 1 135 ? 19.047 1.403 4.154 1.00 90.81 135 ALA A C 1
ATOM 1023 O O . ALA A 1 135 ? 19.674 1.635 3.123 1.00 90.81 135 ALA A O 1
ATOM 1024 N N . ARG A 1 136 ? 19.506 0.556 5.088 1.00 88.75 136 ARG A N 1
ATOM 1025 C CA . ARG A 1 136 ? 20.759 -0.205 4.931 1.00 88.75 136 ARG A CA 1
ATOM 1026 C C . ARG A 1 136 ? 20.695 -1.182 3.766 1.00 88.75 136 ARG A C 1
ATOM 1028 O O . ARG A 1 136 ? 21.599 -1.167 2.944 1.00 88.75 136 ARG A O 1
ATOM 1035 N N . ALA A 1 137 ? 19.610 -1.945 3.656 1.00 84.81 137 ALA A N 1
ATOM 1036 C CA . ALA A 1 137 ? 19.406 -2.887 2.560 1.00 84.81 137 ALA A CA 1
ATOM 1037 C C . ALA A 1 137 ? 19.451 -2.186 1.193 1.00 84.81 137 ALA A C 1
ATOM 1039 O O . ALA A 1 137 ? 20.021 -2.721 0.250 1.00 84.81 137 ALA A O 1
ATOM 1040 N N . LYS A 1 138 ? 18.920 -0.958 1.094 1.00 89.06 138 LYS A N 1
ATOM 1041 C CA . LYS A 1 138 ? 19.009 -0.155 -0.131 1.00 89.06 138 LYS A CA 1
ATOM 1042 C C . LYS A 1 138 ? 20.448 0.257 -0.464 1.00 89.06 138 LYS A C 1
ATOM 1044 O O . LYS A 1 138 ? 20.855 0.150 -1.614 1.00 89.06 138 LYS A O 1
ATOM 1049 N N . ILE A 1 139 ? 21.221 0.706 0.527 1.00 90.75 139 ILE A N 1
ATOM 1050 C CA . ILE A 1 139 ? 22.637 1.068 0.331 1.00 90.75 139 ILE A CA 1
ATOM 1051 C C . ILE A 1 139 ? 23.451 -0.162 -0.087 1.00 90.75 139 ILE A C 1
ATOM 1053 O O . ILE A 1 139 ? 24.254 -0.083 -1.012 1.00 90.75 139 ILE A O 1
ATOM 1057 N N . GLU A 1 140 ? 23.227 -1.299 0.573 1.00 86.38 140 GLU A N 1
ATOM 1058 C CA . GLU A 1 140 ? 23.884 -2.568 0.245 1.00 86.38 140 GLU A CA 1
ATOM 1059 C C . GLU A 1 140 ? 23.517 -3.039 -1.163 1.00 86.38 140 GLU A C 1
ATOM 1061 O O . GLU A 1 140 ? 24.400 -3.448 -1.914 1.00 86.38 140 GLU A O 1
ATOM 1066 N N . GLN A 1 141 ? 22.252 -2.897 -1.566 1.00 85.88 141 GLN A N 1
ATOM 1067 C CA . GLN A 1 141 ? 21.815 -3.186 -2.927 1.00 85.88 141 GLN A CA 1
ATOM 1068 C C . GLN A 1 141 ? 22.539 -2.298 -3.950 1.00 85.88 141 GLN A C 1
ATOM 1070 O O . GLN A 1 141 ? 23.116 -2.821 -4.901 1.00 85.88 141 GLN A O 1
ATOM 1075 N N . GLU A 1 142 ? 22.568 -0.978 -3.743 1.00 89.62 142 GLU A N 1
ATOM 1076 C CA . GLU A 1 142 ? 23.268 -0.040 -4.633 1.00 89.62 142 GLU A CA 1
ATOM 1077 C C . GLU A 1 142 ? 24.775 -0.335 -4.710 1.00 89.62 142 GLU A C 1
ATOM 1079 O O . GLU A 1 142 ? 25.398 -0.182 -5.762 1.00 89.62 142 GLU A O 1
ATOM 1084 N N . GLN A 1 143 ? 25.385 -0.757 -3.601 1.00 87.44 143 GLN A N 1
ATOM 1085 C CA . GLN A 1 143 ? 26.788 -1.157 -3.579 1.00 87.44 143 GLN A CA 1
ATOM 1086 C C . GLN A 1 143 ? 27.007 -2.467 -4.346 1.00 87.44 143 GLN A C 1
ATOM 1088 O O . GLN A 1 143 ? 27.933 -2.559 -5.150 1.00 87.44 143 GLN A O 1
ATOM 1093 N N . CYS A 1 144 ? 26.123 -3.445 -4.166 1.00 84.81 144 CYS A N 1
ATOM 1094 C CA . CYS A 1 144 ? 26.179 -4.718 -4.873 1.00 84.81 144 CYS A CA 1
ATOM 1095 C C . CYS A 1 144 ? 26.003 -4.531 -6.391 1.00 84.81 144 CYS A C 1
ATOM 1097 O O . CYS A 1 144 ? 26.722 -5.144 -7.177 1.00 84.81 144 CYS A O 1
ATOM 1099 N N . GLU A 1 145 ? 25.122 -3.620 -6.816 1.00 84.06 145 GLU A N 1
ATOM 1100 C CA . GLU A 1 145 ? 24.948 -3.240 -8.225 1.00 84.06 145 GLU A CA 1
ATOM 1101 C C . GLU A 1 145 ? 26.209 -2.589 -8.818 1.00 84.06 145 GLU A C 1
ATOM 1103 O O . GLU A 1 145 ? 26.558 -2.866 -9.965 1.00 84.06 145 GLU A O 1
ATOM 1108 N N . LYS A 1 146 ? 26.941 -1.778 -8.041 1.00 86.56 146 LYS A N 1
ATOM 1109 C CA . LYS A 1 146 ? 28.223 -1.190 -8.476 1.00 86.56 146 LYS A CA 1
ATOM 1110 C C . LYS A 1 146 ? 29.344 -2.226 -8.581 1.00 86.56 146 LYS A C 1
ATOM 1112 O O . LYS A 1 146 ? 30.205 -2.105 -9.449 1.00 86.56 146 LYS A O 1
ATOM 1117 N N . GLU A 1 147 ? 29.352 -3.224 -7.701 1.00 81.44 147 GLU A N 1
ATOM 1118 C CA . GLU A 1 147 ? 30.355 -4.295 -7.683 1.00 81.44 147 GLU A CA 1
ATOM 1119 C C . GLU A 1 147 ? 30.071 -5.392 -8.726 1.00 81.44 147 GLU A C 1
ATOM 1121 O O . GLU A 1 147 ? 30.996 -6.084 -9.165 1.00 81.44 147 GLU A O 1
ATOM 1126 N N . ALA A 1 148 ? 28.821 -5.516 -9.187 1.00 80.06 148 ALA A N 1
ATOM 1127 C CA . ALA A 1 148 ? 28.389 -6.433 -10.239 1.00 80.06 148 ALA A CA 1
ATOM 1128 C C . ALA A 1 148 ? 28.898 -6.009 -11.634 1.00 80.06 148 ALA A C 1
ATOM 1130 O O . ALA A 1 148 ? 28.143 -5.724 -12.557 1.00 80.06 148 ALA A O 1
ATOM 1131 N N . THR A 1 149 ? 30.217 -6.036 -11.820 1.00 74.94 149 THR A N 1
ATOM 1132 C CA . THR A 1 149 ? 30.896 -5.879 -13.120 1.00 74.94 149 THR A CA 1
ATOM 1133 C C . THR A 1 149 ? 30.750 -7.108 -14.026 1.00 74.94 149 THR A C 1
ATOM 1135 O O . THR A 1 149 ? 31.125 -7.067 -15.195 1.00 74.94 149 THR A O 1
ATOM 1138 N N . SER A 1 150 ? 30.178 -8.203 -13.512 1.00 72.12 150 SER A N 1
ATOM 1139 C CA . SER A 1 150 ? 29.931 -9.451 -14.239 1.00 72.12 150 SER A CA 1
ATOM 1140 C C . SER A 1 150 ? 28.463 -9.882 -14.101 1.00 72.12 150 SER A C 1
ATOM 1142 O O . SER A 1 150 ? 27.906 -9.767 -13.005 1.00 72.12 150 SER A O 1
ATOM 1144 N N . PRO A 1 151 ? 27.834 -10.438 -15.157 1.00 66.94 151 PRO A N 1
ATOM 1145 C CA . PRO A 1 151 ? 26.442 -10.908 -15.128 1.00 66.94 151 PRO A CA 1
ATOM 1146 C C . PRO A 1 151 ? 26.165 -11.973 -14.051 1.00 66.94 151 PRO A C 1
ATOM 1148 O O . PRO A 1 151 ? 25.044 -12.094 -13.569 1.00 66.94 151 PRO A O 1
ATOM 1151 N N . LEU A 1 152 ? 27.190 -12.702 -13.594 1.00 68.69 152 LEU A N 1
ATOM 1152 C CA . LEU A 1 152 ? 27.067 -13.637 -12.468 1.00 68.69 152 LEU A CA 1
ATOM 1153 C C . LEU A 1 152 ? 26.977 -12.936 -11.097 1.00 68.69 152 LEU A C 1
ATOM 1155 O O . LEU A 1 152 ? 26.401 -13.499 -10.168 1.00 68.69 152 LEU A O 1
ATOM 1159 N N . GLY A 1 153 ? 27.502 -11.712 -10.968 1.00 71.31 153 GLY A N 1
ATOM 1160 C CA . GLY A 1 153 ? 27.447 -10.915 -9.737 1.00 71.31 153 GLY A CA 1
ATOM 1161 C C . GLY A 1 153 ? 26.048 -10.372 -9.435 1.00 71.31 153 GLY A C 1
ATOM 1162 O O . GLY A 1 153 ? 25.619 -10.398 -8.285 1.00 71.31 153 GLY A O 1
ATOM 1163 N N . SER A 1 154 ? 25.295 -9.992 -10.473 1.00 67.12 154 SER A N 1
ATOM 1164 C CA . SER A 1 154 ? 23.907 -9.507 -10.362 1.00 67.12 154 SER A CA 1
ATOM 1165 C C . SER A 1 154 ? 22.990 -10.516 -9.652 1.00 67.12 154 SER A C 1
ATOM 1167 O O . SER A 1 154 ? 22.221 -10.159 -8.760 1.00 67.12 154 SER A O 1
ATOM 1169 N N . ILE A 1 155 ? 23.137 -11.804 -9.968 1.00 70.62 155 ILE A N 1
ATOM 1170 C CA . ILE A 1 155 ? 22.276 -12.865 -9.425 1.00 70.62 155 ILE A CA 1
ATOM 1171 C C . ILE A 1 155 ? 22.644 -13.188 -7.969 1.00 70.62 155 ILE A C 1
ATOM 1173 O O . ILE A 1 155 ? 21.767 -13.478 -7.153 1.00 70.62 155 ILE A O 1
ATOM 1177 N N . ALA A 1 156 ? 23.925 -13.067 -7.607 1.00 70.88 156 ALA A N 1
ATOM 1178 C CA . ALA A 1 156 ? 24.366 -13.181 -6.218 1.00 70.88 156 ALA A CA 1
ATOM 1179 C C . ALA A 1 156 ? 23.813 -12.042 -5.337 1.00 70.88 156 ALA A C 1
ATOM 1181 O O . ALA A 1 156 ? 23.543 -12.267 -4.155 1.00 70.88 156 ALA A O 1
ATOM 1182 N N . CYS A 1 157 ? 23.585 -10.852 -5.908 1.00 76.75 157 CYS A N 1
ATOM 1183 C CA . CYS A 1 157 ? 22.952 -9.735 -5.208 1.00 76.75 157 CYS A CA 1
ATOM 1184 C C . CYS A 1 157 ? 21.474 -10.016 -4.906 1.00 76.75 157 CYS A C 1
ATOM 1186 O O . CYS A 1 157 ? 21.049 -9.856 -3.764 1.00 76.75 157 CYS A O 1
ATOM 1188 N N . SER A 1 158 ? 20.680 -10.491 -5.869 1.00 68.94 158 SER A N 1
ATOM 1189 C CA . SER A 1 158 ? 19.234 -10.691 -5.662 1.00 68.94 158 SER A CA 1
ATOM 1190 C C . SER A 1 158 ? 18.897 -11.726 -4.581 1.00 68.94 158 SER A C 1
ATOM 1192 O O . SER A 1 158 ? 17.879 -11.599 -3.907 1.00 68.94 158 SER A O 1
ATOM 1194 N N . ILE A 1 159 ? 19.757 -12.728 -4.370 1.00 70.31 159 ILE A N 1
ATOM 1195 C CA . ILE A 1 159 ? 19.524 -13.794 -3.379 1.00 70.31 159 ILE A CA 1
ATOM 1196 C C . ILE A 1 159 ? 19.845 -13.326 -1.947 1.00 70.31 159 ILE A C 1
ATOM 1198 O O . ILE A 1 159 ? 19.256 -13.824 -0.989 1.00 70.31 159 ILE A O 1
ATOM 1202 N N . ARG A 1 160 ? 20.745 -12.347 -1.771 1.00 68.94 160 ARG A N 1
ATOM 1203 C CA . ARG A 1 160 ? 21.165 -11.876 -0.438 1.00 68.94 160 ARG A CA 1
ATOM 1204 C C . ARG A 1 160 ? 20.232 -10.840 0.196 1.00 68.94 160 ARG A C 1
ATOM 1206 O O . ARG A 1 160 ? 20.220 -10.737 1.418 1.00 68.94 160 ARG A O 1
ATOM 1213 N N . HIS A 1 161 ? 19.435 -10.113 -0.588 1.00 65.69 161 HIS A N 1
ATOM 1214 C CA . HIS A 1 161 ? 18.711 -8.922 -0.112 1.00 65.69 161 HIS A CA 1
ATOM 1215 C C . HIS A 1 161 ? 17.194 -9.131 -0.008 1.00 65.69 161 HIS A C 1
ATOM 1217 O O . HIS A 1 161 ? 16.404 -8.320 -0.489 1.00 65.69 161 HIS A O 1
ATOM 1223 N N . SER A 1 162 ? 16.762 -10.222 0.631 1.00 66.81 162 SER A N 1
ATOM 1224 C CA . SER A 1 162 ? 15.348 -10.341 1.009 1.00 66.81 162 SER A CA 1
ATOM 1225 C C . SER A 1 162 ? 15.010 -9.282 2.069 1.00 66.81 162 SER A C 1
ATOM 1227 O O . SER A 1 162 ? 15.785 -9.119 3.016 1.00 66.81 162 SER A O 1
ATOM 1229 N N . PRO A 1 163 ? 13.886 -8.552 1.943 1.00 65.62 163 PRO A N 1
ATOM 1230 C CA . PRO A 1 163 ? 13.517 -7.538 2.919 1.00 65.62 163 PRO A CA 1
ATOM 1231 C C . PRO A 1 163 ? 13.354 -8.177 4.306 1.00 65.62 163 PRO A C 1
ATOM 1233 O O . PRO A 1 163 ? 12.808 -9.280 4.411 1.00 65.62 163 PRO A O 1
ATOM 1236 N N . PRO A 1 164 ? 13.807 -7.507 5.381 1.00 69.12 164 PRO A N 1
ATOM 1237 C CA . PRO A 1 164 ? 13.668 -8.043 6.725 1.00 69.12 164 PRO A CA 1
ATOM 1238 C C . PRO A 1 164 ? 12.184 -8.217 7.062 1.00 69.12 164 PRO A C 1
ATOM 1240 O O . PRO A 1 164 ? 11.377 -7.303 6.884 1.00 69.12 164 PRO A O 1
ATOM 1243 N N . THR A 1 165 ? 11.815 -9.392 7.568 1.00 73.19 165 THR A N 1
ATOM 1244 C CA . THR A 1 165 ? 10.468 -9.643 8.085 1.00 73.19 165 THR A CA 1
ATOM 1245 C C . THR A 1 165 ? 10.371 -9.119 9.509 1.00 73.19 165 THR A C 1
ATOM 1247 O O . THR A 1 165 ? 11.162 -9.503 10.374 1.00 73.19 165 THR A O 1
ATOM 1250 N N . LEU A 1 166 ? 9.394 -8.256 9.771 1.00 69.81 166 LEU A N 1
ATOM 1251 C CA . LEU A 1 166 ? 9.188 -7.689 11.095 1.00 69.81 166 LEU A CA 1
ATOM 1252 C C . LEU A 1 166 ? 8.391 -8.666 11.970 1.00 69.81 166 LEU A C 1
ATOM 1254 O O . LEU A 1 166 ? 7.211 -8.898 11.715 1.00 69.81 166 LEU A O 1
ATOM 1258 N N . SER A 1 167 ? 9.016 -9.231 13.006 1.00 72.50 167 SER A N 1
ATOM 1259 C CA . SER A 1 167 ? 8.302 -10.028 14.012 1.00 72.50 167 SER A CA 1
ATOM 1260 C C . SER A 1 167 ? 7.962 -9.171 15.231 1.00 72.50 167 SER A C 1
ATOM 1262 O O . SER A 1 167 ? 8.847 -8.742 15.968 1.00 72.50 167 SER A O 1
ATOM 1264 N N . ILE A 1 168 ? 6.669 -8.932 15.463 1.00 72.06 168 ILE A N 1
ATOM 1265 C CA . ILE A 1 168 ? 6.157 -8.105 16.578 1.00 72.06 168 ILE A CA 1
ATOM 1266 C C . ILE A 1 168 ? 5.962 -8.945 17.857 1.00 72.06 168 ILE A C 1
ATOM 1268 O O . ILE A 1 168 ? 5.609 -8.420 18.910 1.00 72.06 168 ILE A O 1
ATOM 1272 N N . SER A 1 169 ? 6.247 -10.253 17.816 1.00 72.88 169 SER A N 1
ATOM 1273 C CA . SER A 1 169 ? 6.048 -11.184 18.942 1.00 72.88 169 SER A CA 1
ATOM 1274 C C . SER A 1 169 ? 6.748 -10.760 20.243 1.00 72.88 169 SER A C 1
ATOM 1276 O O . SER A 1 169 ? 6.344 -11.156 21.336 1.00 72.88 169 SER A O 1
ATOM 1278 N N . HIS A 1 170 ? 7.788 -9.931 20.144 1.00 68.25 170 HIS A N 1
ATOM 1279 C CA . HIS A 1 170 ? 8.540 -9.425 21.290 1.00 68.25 170 HIS A CA 1
ATOM 1280 C C . HIS A 1 170 ? 7.817 -8.295 22.044 1.00 68.25 170 HIS A C 1
ATOM 1282 O O . HIS A 1 170 ? 8.048 -8.140 23.239 1.00 68.25 170 HIS A O 1
ATOM 1288 N N . CYS A 1 171 ? 6.904 -7.557 21.399 1.00 72.44 171 CYS A N 1
ATOM 1289 C CA . CYS A 1 171 ? 6.174 -6.451 22.034 1.00 72.44 171 CYS A CA 1
ATOM 1290 C C . CYS A 1 171 ? 4.950 -6.903 22.850 1.00 72.44 171 CYS A C 1
ATOM 1292 O O . CYS A 1 171 ? 4.469 -6.155 23.696 1.00 72.44 171 CYS A O 1
ATOM 1294 N N . THR A 1 172 ? 4.428 -8.112 22.620 1.00 66.06 172 THR A N 1
ATOM 1295 C CA . THR A 1 172 ? 3.229 -8.628 23.312 1.00 66.06 172 THR A CA 1
ATOM 1296 C C . THR A 1 172 ? 3.547 -9.384 24.603 1.00 66.06 172 THR A C 1
ATOM 1298 O O . THR A 1 172 ? 2.651 -9.685 25.388 1.00 66.06 172 THR A O 1
ATOM 1301 N N . SER A 1 173 ? 4.821 -9.697 24.839 1.00 58.81 173 SER A N 1
ATOM 1302 C CA . SER A 1 173 ? 5.271 -10.440 26.013 1.00 58.81 173 SER A CA 1
ATOM 1303 C C . SER A 1 173 ? 5.577 -9.443 27.128 1.00 58.81 173 SER A C 1
ATOM 1305 O O . SER A 1 173 ? 6.658 -8.867 27.143 1.00 58.81 173 SER A O 1
ATOM 1307 N N . GLY A 1 174 ? 4.629 -9.207 28.039 1.00 51.75 174 GLY A N 1
ATOM 1308 C CA . GLY A 1 174 ? 4.718 -8.239 29.148 1.00 51.75 174 GLY A CA 1
ATOM 1309 C C . GLY A 1 174 ? 5.785 -8.525 30.221 1.00 51.75 174 GLY A C 1
ATOM 1310 O O . GLY A 1 174 ? 5.547 -8.280 31.400 1.00 51.75 174 GLY A O 1
ATOM 1311 N N . GLY A 1 175 ? 6.942 -9.067 29.841 1.00 47.75 175 GLY A N 1
ATOM 1312 C CA . GLY A 1 175 ? 8.077 -9.328 30.714 1.00 47.75 175 GLY A CA 1
ATOM 1313 C C . GLY A 1 175 ? 9.075 -8.174 30.689 1.00 47.75 175 GLY A C 1
ATOM 1314 O O . GLY A 1 175 ? 9.569 -7.792 29.633 1.00 47.75 175 GLY A O 1
ATOM 1315 N N . THR A 1 176 ? 9.420 -7.676 31.872 1.00 46.75 176 THR A N 1
ATOM 1316 C CA . THR A 1 176 ? 10.427 -6.650 32.209 1.00 46.75 176 THR A CA 1
ATOM 1317 C C . THR A 1 176 ? 11.878 -7.013 31.857 1.00 46.75 176 THR A C 1
ATOM 1319 O O . THR A 1 176 ? 12.822 -6.512 32.464 1.00 46.75 176 THR A O 1
ATOM 1322 N N . SER A 1 177 ? 12.093 -7.890 30.882 1.00 47.53 177 SER A N 1
ATOM 1323 C CA . SER A 1 177 ? 13.429 -8.202 30.395 1.00 47.53 177 SER A CA 1
ATOM 1324 C C . SER A 1 177 ? 13.861 -7.115 29.413 1.00 47.53 177 SER A C 1
ATOM 1326 O O . SER A 1 177 ? 13.064 -6.700 28.572 1.00 47.53 177 SER A O 1
ATOM 1328 N N . ASN A 1 178 ? 15.117 -6.668 29.510 1.00 52.41 178 ASN A N 1
ATOM 1329 C CA . ASN A 1 178 ? 15.800 -5.788 28.553 1.00 52.41 178 ASN A CA 1
ATOM 1330 C C . ASN A 1 178 ? 15.950 -6.488 27.186 1.00 52.41 178 ASN A C 1
ATOM 1332 O O . ASN A 1 178 ? 17.054 -6.756 26.713 1.00 52.41 178 ASN A O 1
ATOM 1336 N N . ASN A 1 179 ? 14.827 -6.854 26.574 1.00 48.28 179 ASN A N 1
ATOM 1337 C CA . ASN A 1 179 ? 14.747 -7.619 25.347 1.00 48.28 179 ASN A CA 1
ATOM 1338 C C . ASN A 1 179 ? 14.955 -6.665 24.184 1.00 48.28 179 ASN A C 1
ATOM 1340 O O . ASN A 1 179 ? 14.015 -6.116 23.613 1.00 48.28 179 ASN A O 1
ATOM 1344 N N . GLN A 1 180 ? 16.221 -6.470 23.843 1.00 52.31 180 GLN A N 1
ATOM 1345 C CA . GLN A 1 180 ? 16.592 -5.929 22.552 1.00 52.31 180 GLN A CA 1
ATOM 1346 C C . GLN A 1 180 ? 15.954 -6.816 21.463 1.00 52.31 180 GLN A C 1
ATOM 1348 O O . GLN A 1 180 ? 16.082 -8.045 21.549 1.00 52.31 180 GLN A O 1
ATOM 1353 N N . PRO A 1 181 ? 15.243 -6.242 20.473 1.00 53.78 181 PRO A N 1
ATOM 1354 C CA . PRO A 1 181 ? 14.648 -7.018 19.394 1.00 53.78 181 PRO A CA 1
ATOM 1355 C C . PRO A 1 181 ? 15.712 -7.921 18.767 1.00 53.78 181 PRO A C 1
ATOM 1357 O O . PRO A 1 181 ? 16.787 -7.471 18.365 1.00 53.78 181 PRO A O 1
ATOM 1360 N N . THR A 1 182 ? 15.448 -9.227 18.779 1.00 48.62 182 THR A N 1
ATOM 1361 C CA . THR A 1 182 ? 16.393 -10.224 18.282 1.00 48.62 182 THR A CA 1
ATOM 1362 C C . THR A 1 182 ? 16.143 -10.392 16.796 1.00 48.62 182 THR A C 1
ATOM 1364 O O . THR A 1 182 ? 15.182 -11.030 16.371 1.00 48.62 182 THR A O 1
ATOM 1367 N N . TYR A 1 183 ? 16.992 -9.770 15.991 1.00 59.00 183 TYR A N 1
ATOM 1368 C CA . TYR A 1 183 ? 16.942 -9.922 14.547 1.00 59.00 183 TYR A CA 1
ATOM 1369 C C . TYR A 1 183 ? 17.548 -11.270 14.179 1.00 59.00 183 TYR A C 1
ATOM 1371 O O . TYR A 1 183 ? 18.701 -11.544 14.514 1.00 59.00 183 TYR A O 1
ATOM 1379 N N . SER A 1 184 ? 16.777 -12.114 13.496 1.00 51.81 184 SER A N 1
ATOM 1380 C CA . SER A 1 184 ? 17.371 -13.261 12.814 1.00 51.81 184 SER A CA 1
ATOM 1381 C C . SER A 1 184 ? 18.183 -12.701 11.646 1.00 51.81 184 SER A C 1
ATOM 1383 O O . SER A 1 184 ? 17.585 -12.062 10.776 1.00 51.81 184 SER A O 1
ATOM 1385 N N . PRO A 1 185 ? 19.521 -12.854 11.624 1.00 52.88 185 PRO A N 1
ATOM 1386 C CA . PRO A 1 185 ? 20.289 -12.473 10.450 1.00 52.88 185 PRO A CA 1
ATOM 1387 C C . PRO A 1 185 ? 19.753 -13.255 9.242 1.00 52.88 185 PRO A C 1
ATOM 1389 O O . PRO A 1 185 ? 19.268 -14.381 9.419 1.00 52.88 185 PRO A O 1
ATOM 1392 N N . PRO A 1 186 ? 19.811 -12.684 8.024 1.00 54.09 186 PRO A N 1
ATOM 1393 C CA . PRO A 1 186 ? 19.460 -13.433 6.828 1.00 54.09 186 PRO A CA 1
ATOM 1394 C C . PRO A 1 186 ? 20.254 -14.749 6.829 1.00 54.09 186 PRO A C 1
ATOM 1396 O O . PRO A 1 186 ? 21.428 -14.742 7.215 1.00 54.09 186 PRO A O 1
ATOM 1399 N N . PRO A 1 187 ? 19.630 -15.882 6.465 1.00 48.56 187 PRO A N 1
ATOM 1400 C CA . PRO A 1 187 ? 20.293 -17.176 6.492 1.00 48.56 187 PRO A CA 1
ATOM 1401 C C . PRO A 1 187 ? 21.605 -17.104 5.710 1.00 48.56 187 PRO A C 1
ATOM 1403 O O . PRO A 1 187 ? 21.626 -16.822 4.510 1.00 48.56 187 PRO A O 1
ATOM 1406 N N . THR A 1 188 ? 22.715 -17.351 6.404 1.00 41.19 188 THR A N 1
ATOM 1407 C CA . THR A 1 188 ? 24.034 -17.464 5.789 1.00 41.19 188 THR A CA 1
ATOM 1408 C C . THR A 1 188 ? 24.05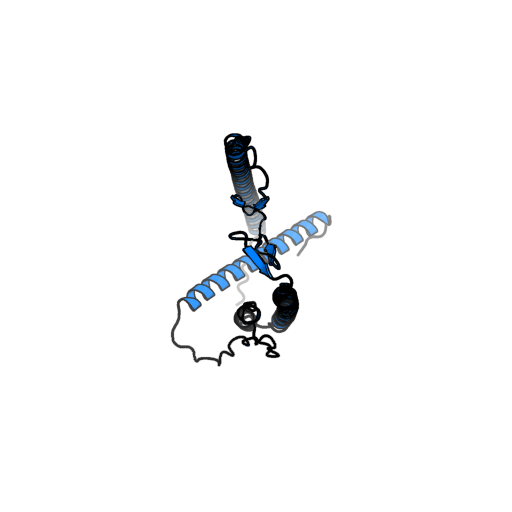8 -18.765 4.996 1.00 41.19 188 THR A C 1
ATOM 1410 O O . THR A 1 188 ? 24.397 -19.822 5.525 1.00 41.19 188 THR A O 1
ATOM 1413 N N . TYR A 1 189 ? 23.639 -18.725 3.733 1.00 46.38 189 TYR A N 1
ATOM 1414 C CA . TYR A 1 189 ? 23.726 -19.898 2.873 1.00 46.38 189 TYR A CA 1
ATOM 1415 C C . TYR A 1 189 ? 25.198 -20.210 2.597 1.00 46.38 189 TYR A C 1
ATOM 1417 O O . TYR A 1 189 ? 25.894 -19.462 1.906 1.00 46.38 189 TYR A O 1
ATOM 1425 N N . SER A 1 190 ? 25.677 -21.330 3.141 1.00 42.03 190 SER A N 1
ATOM 1426 C CA . SER A 1 190 ? 26.885 -21.977 2.636 1.00 42.03 190 SER A CA 1
ATOM 1427 C C . SER A 1 190 ? 26.642 -22.385 1.180 1.00 42.03 190 SER A C 1
ATOM 1429 O O . SER A 1 190 ? 25.558 -22.892 0.879 1.00 42.03 190 SER A O 1
ATOM 1431 N N . PRO A 1 191 ? 27.605 -22.170 0.268 1.00 41.31 191 PRO A N 1
ATOM 1432 C CA . PRO A 1 191 ? 27.444 -22.547 -1.129 1.00 41.31 191 PRO A CA 1
ATOM 1433 C C . PRO A 1 191 ? 27.278 -24.069 -1.221 1.00 41.31 191 PRO A C 1
ATOM 1435 O O . PRO A 1 191 ? 28.235 -24.823 -1.054 1.00 41.31 191 PRO A O 1
ATOM 1438 N N . LEU A 1 192 ? 26.044 -24.523 -1.435 1.00 41.78 192 LEU A N 1
ATOM 1439 C CA . LEU A 1 192 ? 25.746 -25.919 -1.729 1.00 41.78 192 LEU A CA 1
ATOM 1440 C C . LEU A 1 192 ? 26.175 -26.223 -3.165 1.00 41.78 192 LEU A C 1
ATOM 1442 O O . LEU A 1 192 ? 25.870 -25.475 -4.094 1.00 41.78 192 LEU A O 1
ATOM 1446 N N . ALA A 1 193 ? 26.902 -27.328 -3.321 1.00 47.84 193 ALA A N 1
ATOM 1447 C CA . ALA A 1 193 ? 27.322 -27.849 -4.612 1.00 47.84 193 ALA A CA 1
ATOM 1448 C C . ALA A 1 193 ? 26.098 -28.140 -5.510 1.00 47.84 193 ALA A C 1
ATOM 1450 O O . ALA A 1 193 ? 25.084 -28.646 -5.017 1.00 47.84 193 ALA A O 1
ATOM 1451 N N . PRO A 1 194 ? 26.176 -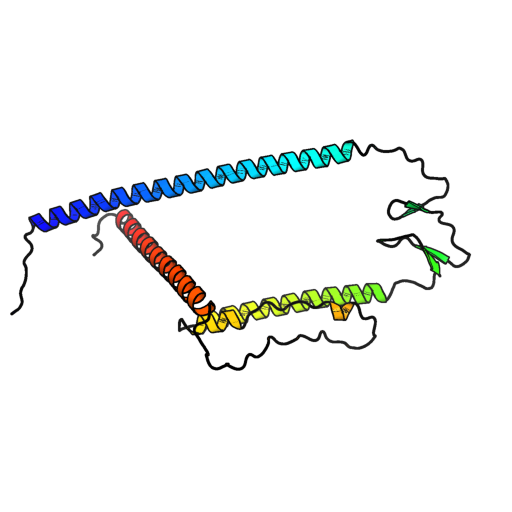27.837 -6.817 1.00 48.28 194 PRO A N 1
ATOM 1452 C CA . PRO A 1 194 ? 25.038 -27.941 -7.719 1.00 48.28 194 PRO A CA 1
ATOM 1453 C C . PRO A 1 194 ? 24.695 -29.412 -7.978 1.00 48.28 194 PRO A C 1
ATOM 1455 O O . PRO A 1 194 ? 25.540 -30.186 -8.425 1.00 48.28 194 PRO A O 1
ATOM 1458 N N . SER A 1 195 ? 23.444 -29.798 -7.726 1.00 44.97 195 SER A N 1
ATOM 1459 C CA . SER A 1 195 ? 22.898 -31.087 -8.153 1.00 44.97 195 SER A CA 1
ATOM 1460 C C . SER A 1 195 ? 21.625 -30.868 -8.973 1.00 44.97 195 SER A C 1
ATOM 1462 O O . SER A 1 195 ? 20.587 -30.492 -8.441 1.00 44.97 195 SER A O 1
ATOM 1464 N N . GLY A 1 196 ? 21.746 -31.126 -10.279 1.00 55.28 196 GLY A N 1
ATOM 1465 C CA . GLY A 1 196 ? 20.650 -31.257 -11.246 1.00 55.28 196 GLY A CA 1
ATOM 1466 C C . GLY A 1 196 ? 20.083 -29.943 -11.810 1.00 55.28 196 GLY A C 1
ATOM 1467 O O . GLY A 1 196 ? 19.968 -28.970 -11.067 1.00 55.28 196 GLY A O 1
ATOM 1468 N N . PRO A 1 197 ? 19.701 -29.910 -13.106 1.00 51.28 197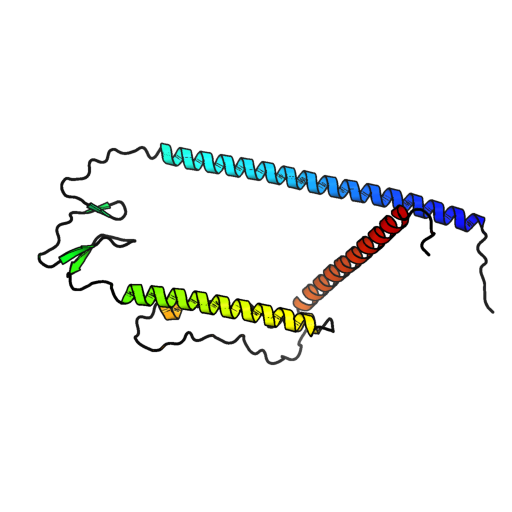 PRO A N 1
ATOM 1469 C CA . PRO A 1 197 ? 19.009 -28.767 -13.685 1.00 51.28 197 PRO A CA 1
ATOM 1470 C C . PRO A 1 197 ? 17.612 -28.690 -13.072 1.00 51.28 197 PRO A C 1
ATOM 1472 O O . PRO A 1 197 ? 16.746 -29.527 -13.333 1.00 51.28 197 PRO A O 1
ATOM 1475 N N . SER A 1 198 ? 17.427 -27.734 -12.172 1.00 59.31 198 SER A N 1
ATOM 1476 C CA . SER A 1 198 ? 16.147 -27.526 -11.499 1.00 59.31 198 SER A CA 1
ATOM 1477 C C . SER A 1 198 ? 15.264 -26.635 -12.371 1.00 59.31 198 SER A C 1
ATOM 1479 O O . SER A 1 198 ? 15.769 -25.900 -13.215 1.00 59.31 198 SER A O 1
ATOM 1481 N N . ALA A 1 199 ? 13.948 -26.620 -12.141 1.00 54.16 199 ALA A N 1
ATOM 1482 C CA . ALA A 1 199 ? 13.017 -25.671 -12.775 1.00 54.16 199 ALA A CA 1
ATOM 1483 C C . ALA A 1 199 ? 13.471 -24.191 -12.671 1.00 54.16 199 ALA A C 1
ATOM 1485 O O . ALA A 1 199 ? 13.001 -23.321 -13.402 1.00 54.16 199 ALA A O 1
ATOM 1486 N N . PHE A 1 200 ? 14.423 -23.910 -11.779 1.00 55.47 200 PHE A N 1
ATOM 1487 C CA . PHE A 1 200 ? 15.107 -22.636 -11.642 1.00 55.47 200 PHE A CA 1
ATOM 1488 C C . PHE A 1 200 ? 16.030 -22.293 -12.825 1.00 55.47 200 PHE A C 1
ATOM 1490 O O . PHE A 1 200 ? 16.121 -21.123 -13.179 1.00 55.47 200 PHE A O 1
ATOM 1497 N N . ASP A 1 201 ? 16.677 -23.268 -13.471 1.00 66.94 201 ASP A N 1
ATOM 1498 C CA . ASP A 1 201 ? 17.526 -23.034 -14.651 1.00 66.94 201 ASP A CA 1
ATOM 1499 C C . ASP A 1 201 ? 16.691 -22.690 -15.890 1.00 66.94 201 ASP A C 1
ATOM 1501 O O . ASP A 1 201 ? 17.087 -21.852 -16.700 1.00 66.94 201 ASP A O 1
ATOM 1505 N N . GLU A 1 202 ? 15.489 -23.260 -15.997 1.00 71.69 202 GLU A N 1
ATOM 1506 C CA . GLU A 1 202 ? 14.527 -22.924 -17.051 1.00 71.69 202 GLU A CA 1
ATOM 1507 C C . GLU A 1 202 ? 13.934 -21.521 -16.837 1.00 71.69 202 GLU A C 1
ATOM 1509 O O . GLU A 1 202 ? 13.890 -20.713 -17.766 1.00 71.69 202 GLU A O 1
ATOM 1514 N N . ALA A 1 203 ? 13.588 -21.171 -15.592 1.00 66.31 203 ALA A N 1
ATOM 1515 C CA . ALA A 1 203 ? 13.165 -19.815 -15.236 1.00 66.31 203 ALA A CA 1
ATOM 1516 C C . ALA A 1 203 ? 14.281 -18.776 -15.457 1.00 66.31 203 ALA A C 1
ATOM 1518 O O . ALA A 1 203 ? 14.015 -17.662 -15.907 1.00 66.31 203 ALA A O 1
ATOM 1519 N N . ARG A 1 204 ? 15.539 -19.143 -15.191 1.00 77.50 204 ARG A N 1
ATOM 1520 C CA . ARG A 1 204 ? 16.711 -18.286 -15.409 1.00 77.50 204 ARG A CA 1
ATOM 1521 C C . ARG A 1 204 ? 16.997 -18.082 -16.893 1.00 77.50 204 ARG A C 1
ATOM 1523 O O . ARG A 1 204 ? 17.202 -16.950 -17.311 1.00 77.50 204 ARG A O 1
ATOM 1530 N N . SER A 1 205 ? 16.903 -19.141 -17.698 1.00 83.44 205 SER A N 1
ATOM 1531 C CA . SER A 1 205 ? 17.010 -19.044 -19.157 1.00 83.44 205 SER A CA 1
ATOM 1532 C C . SER A 1 205 ? 15.908 -18.161 -19.757 1.00 83.44 205 SER A C 1
ATOM 1534 O O . SER A 1 205 ? 16.176 -17.360 -20.654 1.00 83.44 205 SER A O 1
ATOM 1536 N N . ALA A 1 206 ? 14.682 -18.243 -19.229 1.00 79.12 206 ALA A N 1
ATOM 1537 C CA . ALA A 1 206 ? 13.589 -17.368 -19.641 1.00 79.12 206 ALA A CA 1
ATOM 1538 C C . ALA A 1 206 ? 13.832 -15.899 -19.248 1.00 79.12 206 ALA A C 1
ATOM 1540 O O . ALA A 1 206 ? 13.549 -15.001 -20.040 1.00 79.12 206 ALA A O 1
ATOM 1541 N N . LEU A 1 207 ? 14.386 -15.642 -18.059 1.00 87.44 207 LEU A N 1
ATOM 1542 C CA . LEU A 1 207 ? 14.683 -14.286 -17.595 1.00 87.44 207 LEU A CA 1
ATOM 1543 C C . LEU A 1 207 ? 15.839 -13.643 -18.380 1.00 87.44 207 LEU A C 1
ATOM 1545 O O . LEU A 1 207 ? 15.717 -12.492 -18.796 1.00 87.44 207 LEU A O 1
ATOM 1549 N N . ASP A 1 208 ? 16.899 -14.402 -18.669 1.00 90.81 208 ASP A N 1
ATOM 1550 C CA . ASP A 1 208 ? 18.022 -13.949 -19.503 1.00 90.81 208 ASP A CA 1
ATOM 1551 C C . ASP A 1 208 ? 17.552 -13.580 -20.917 1.00 90.81 208 ASP A C 1
ATOM 1553 O O . ASP A 1 208 ? 18.005 -12.588 -21.496 1.00 90.81 208 ASP A O 1
ATOM 1557 N N . LYS A 1 209 ? 16.583 -14.330 -21.458 1.00 89.38 209 LYS A N 1
ATOM 1558 C CA . LYS A 1 209 ? 15.963 -14.024 -22.750 1.00 89.38 209 LYS A CA 1
ATOM 1559 C C . LYS A 1 209 ? 15.175 -12.710 -22.714 1.00 89.38 209 LYS A C 1
ATOM 1561 O O . LYS A 1 209 ? 15.325 -11.891 -23.618 1.00 89.38 209 LYS A O 1
ATOM 1566 N N . ILE A 1 210 ? 14.386 -12.477 -21.662 1.00 86.25 210 ILE A N 1
ATOM 1567 C CA . ILE A 1 210 ? 13.625 -11.227 -21.486 1.00 86.25 210 ILE A CA 1
ATOM 1568 C C . ILE A 1 210 ? 14.571 -10.025 -21.356 1.00 86.25 210 ILE A C 1
ATOM 1570 O O . ILE A 1 210 ? 14.302 -8.955 -21.908 1.00 86.25 210 ILE A O 1
ATOM 1574 N N . GLU A 1 211 ? 15.689 -10.179 -20.647 1.00 93.56 211 GLU A N 1
ATOM 1575 C CA . GLU A 1 211 ? 16.655 -9.093 -20.495 1.00 93.56 211 GLU A CA 1
ATOM 1576 C C . GLU A 1 211 ? 17.442 -8.820 -21.785 1.00 93.56 211 GLU A C 1
ATOM 1578 O O . GLU A 1 211 ? 17.664 -7.654 -22.125 1.00 93.56 211 GLU A O 1
ATOM 1583 N N . GLN A 1 212 ? 17.792 -9.853 -22.559 1.00 93.62 212 GLN A N 1
ATOM 1584 C CA . GLN A 1 212 ? 18.350 -9.672 -23.903 1.00 93.62 212 GLN A CA 1
ATOM 1585 C C . GLN A 1 212 ? 17.394 -8.908 -24.824 1.00 93.62 212 GLN A C 1
ATOM 1587 O O . GLN A 1 212 ? 17.823 -7.976 -25.505 1.00 93.62 212 GLN A O 1
ATOM 1592 N N . GLU A 1 213 ? 16.106 -9.258 -24.820 1.00 90.19 213 GLU A N 1
ATOM 1593 C CA . GLU A 1 213 ? 15.089 -8.570 -25.622 1.00 90.19 213 GLU A CA 1
ATOM 1594 C C . GLU A 1 213 ? 14.932 -7.101 -25.203 1.00 90.19 213 GLU A C 1
ATOM 1596 O O . GLU A 1 213 ? 14.818 -6.224 -26.062 1.00 90.19 213 GLU A O 1
ATOM 1601 N N . ARG A 1 214 ? 15.002 -6.800 -23.898 1.00 92.06 214 ARG A N 1
ATOM 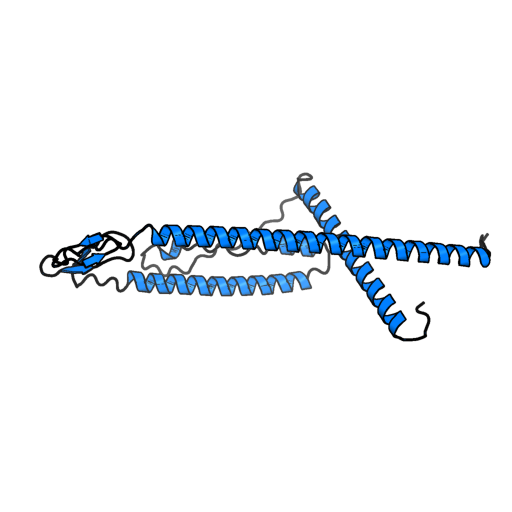1602 C CA . ARG A 1 214 ? 14.966 -5.415 -23.404 1.00 92.06 214 ARG A CA 1
ATOM 1603 C C . ARG A 1 214 ? 16.191 -4.614 -23.860 1.00 92.06 214 ARG A C 1
ATOM 1605 O O . ARG A 1 214 ? 16.023 -3.516 -24.375 1.00 92.06 214 ARG A O 1
ATOM 1612 N N . ARG A 1 215 ? 17.401 -5.174 -23.754 1.00 92.06 215 ARG A N 1
ATOM 1613 C CA . ARG A 1 215 ? 18.638 -4.501 -24.201 1.00 92.06 215 ARG A CA 1
ATOM 1614 C C . ARG A 1 215 ? 18.667 -4.257 -25.704 1.00 92.06 215 ARG A C 1
ATOM 1616 O O . ARG A 1 215 ? 19.155 -3.219 -26.142 1.00 92.06 215 ARG A O 1
ATOM 1623 N N . LEU A 1 216 ? 18.156 -5.204 -26.490 1.00 93.25 216 LEU A N 1
ATOM 1624 C CA . LEU A 1 216 ? 18.054 -5.036 -27.937 1.00 93.25 216 LEU A CA 1
ATOM 1625 C C . LEU A 1 216 ? 17.107 -3.882 -28.277 1.00 93.25 216 LEU A C 1
ATOM 1627 O O . LEU A 1 216 ? 17.429 -3.053 -29.121 1.00 93.25 216 LEU A O 1
ATOM 1631 N N . LYS A 1 217 ? 15.987 -3.778 -27.557 1.00 89.12 217 LYS A N 1
ATOM 1632 C CA . LYS A 1 217 ? 15.036 -2.681 -27.719 1.00 89.12 217 LYS A CA 1
ATOM 1633 C C . LYS A 1 217 ? 15.625 -1.321 -27.333 1.00 89.12 217 LYS A C 1
ATOM 1635 O O . LYS A 1 217 ? 15.427 -0.358 -28.061 1.00 89.12 217 LYS A O 1
ATOM 1640 N N . ASP A 1 218 ? 16.397 -1.251 -26.251 1.00 92.56 218 ASP A N 1
ATOM 1641 C CA . ASP A 1 218 ? 17.071 -0.010 -25.846 1.00 92.56 218 ASP A CA 1
ATOM 1642 C C . ASP A 1 218 ? 18.120 0.440 -26.885 1.00 92.56 218 ASP A C 1
ATOM 1644 O O . ASP A 1 218 ? 18.296 1.638 -27.115 1.00 92.56 218 ASP A O 1
ATOM 1648 N N . LEU A 1 219 ? 18.801 -0.507 -27.545 1.00 92.81 219 LEU A N 1
ATOM 1649 C CA . LEU A 1 219 ? 19.714 -0.222 -28.659 1.00 92.81 219 LEU A CA 1
ATOM 1650 C C . LEU A 1 219 ? 18.966 0.278 -29.900 1.00 92.81 219 LEU A C 1
ATOM 1652 O O . LEU A 1 219 ? 19.404 1.261 -30.496 1.00 92.81 219 LEU A O 1
ATOM 1656 N N . GLU A 1 220 ? 17.839 -0.348 -30.256 1.00 93.31 220 GLU A N 1
ATOM 1657 C CA . GLU A 1 220 ? 16.979 0.117 -31.354 1.00 93.31 220 GLU A CA 1
ATOM 1658 C C . GLU A 1 220 ? 16.458 1.538 -31.090 1.00 93.31 220 GLU A C 1
ATOM 1660 O O . GLU A 1 220 ? 16.529 2.399 -31.967 1.00 93.31 220 GLU A O 1
ATOM 1665 N N . ASP A 1 221 ? 15.990 1.816 -29.871 1.00 90.44 221 ASP A N 1
ATOM 1666 C CA . ASP A 1 221 ? 15.479 3.133 -29.485 1.00 90.44 221 ASP A CA 1
ATOM 1667 C C . ASP A 1 221 ? 16.600 4.192 -29.483 1.00 90.44 221 ASP A C 1
ATOM 1669 O O . ASP A 1 221 ? 16.392 5.335 -29.905 1.00 90.44 221 ASP A O 1
ATOM 1673 N N . ALA A 1 222 ? 17.815 3.824 -29.059 1.00 89.31 222 ALA A N 1
ATOM 1674 C CA . ALA A 1 222 ? 18.979 4.706 -29.103 1.00 89.31 222 ALA A CA 1
ATOM 1675 C C . ALA A 1 222 ? 19.443 5.001 -30.539 1.00 89.31 222 ALA A C 1
ATOM 1677 O O . ALA A 1 222 ? 19.801 6.142 -30.846 1.00 89.31 222 ALA A O 1
ATOM 1678 N N . GLU A 1 223 ? 19.429 4.004 -31.423 1.00 91.88 223 GLU A N 1
ATOM 1679 C CA . GLU A 1 223 ? 19.753 4.183 -32.838 1.00 91.88 223 GLU A CA 1
ATOM 1680 C C . GLU A 1 223 ? 18.706 5.061 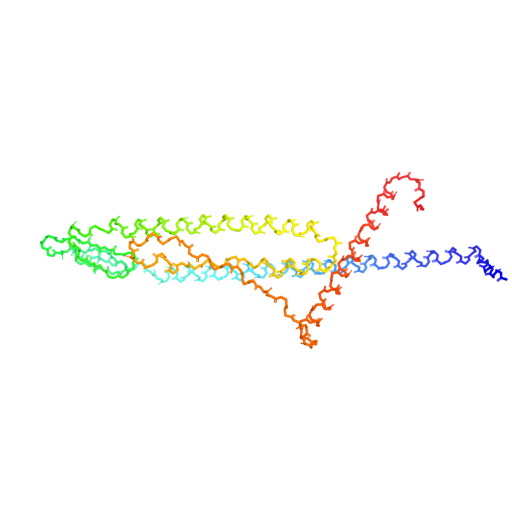-33.529 1.00 91.88 223 GLU A C 1
ATOM 1682 O O . GLU A 1 223 ? 19.057 6.028 -34.210 1.00 91.88 223 GLU A O 1
ATOM 1687 N N . PHE A 1 224 ? 17.422 4.803 -33.272 1.00 88.56 224 PHE A N 1
ATOM 1688 C CA . PHE A 1 224 ? 16.325 5.615 -33.784 1.00 88.56 224 PHE A CA 1
ATOM 1689 C C . PHE A 1 224 ? 16.449 7.074 -33.335 1.00 88.56 224 PHE A C 1
ATOM 1691 O O . PHE A 1 224 ? 16.335 7.998 -34.142 1.00 88.56 224 PHE A O 1
ATOM 1698 N N . LYS A 1 225 ? 16.775 7.302 -32.058 1.00 91.12 225 LYS A N 1
ATOM 1699 C CA . LYS A 1 225 ? 17.018 8.647 -31.530 1.00 91.12 225 LYS A CA 1
ATOM 1700 C C . LYS A 1 225 ? 18.178 9.350 -32.243 1.00 91.12 225 LYS A C 1
ATOM 1702 O O . LYS A 1 225 ? 18.028 10.511 -32.620 1.00 91.12 225 LYS A O 1
ATOM 1707 N N . ARG A 1 226 ? 19.298 8.657 -32.489 1.00 84.19 226 ARG A N 1
ATOM 1708 C CA . ARG A 1 226 ? 20.430 9.214 -33.256 1.00 84.19 226 ARG A CA 1
ATOM 1709 C C . ARG A 1 226 ? 20.036 9.578 -34.684 1.00 84.19 226 ARG A C 1
ATOM 1711 O O . ARG A 1 226 ? 20.450 10.624 -35.174 1.00 84.19 226 ARG A O 1
ATOM 1718 N N . GLN A 1 227 ? 19.224 8.753 -35.344 1.00 80.69 227 GLN A N 1
ATOM 1719 C CA . GLN A 1 227 ? 18.740 9.053 -36.693 1.00 80.69 227 GLN A CA 1
ATOM 1720 C C . GLN A 1 227 ? 17.864 10.315 -36.712 1.00 80.69 227 GLN A C 1
ATOM 1722 O O . GLN A 1 227 ? 18.029 11.157 -37.596 1.00 80.69 227 GLN A O 1
ATOM 1727 N N . ILE A 1 228 ? 16.994 10.501 -35.712 1.00 83.75 228 ILE A N 1
ATOM 1728 C CA . ILE A 1 228 ? 16.190 11.727 -35.583 1.00 83.75 228 ILE A CA 1
ATOM 1729 C C . ILE A 1 228 ? 17.070 12.956 -35.331 1.00 83.75 228 ILE A C 1
ATOM 1731 O O . ILE A 1 228 ? 16.879 13.982 -35.985 1.00 83.75 228 ILE A O 1
ATOM 1735 N N . GLU A 1 229 ? 18.049 12.864 -34.431 1.00 85.38 229 GLU A N 1
ATOM 1736 C CA . GLU A 1 229 ? 18.979 13.967 -34.151 1.00 85.38 229 GLU A CA 1
ATOM 1737 C C . GLU A 1 229 ? 19.808 14.338 -35.399 1.00 85.38 229 GLU A C 1
ATOM 1739 O O . GLU A 1 229 ? 19.963 15.523 -35.709 1.00 85.38 229 GLU A O 1
ATOM 1744 N N . CYS A 1 230 ? 20.245 13.349 -36.189 1.00 82.06 230 CYS A N 1
ATOM 1745 C CA . CYS A 1 230 ? 20.897 13.574 -37.483 1.00 82.06 230 CYS A CA 1
ATOM 1746 C C . CYS A 1 230 ? 19.989 14.339 -38.461 1.00 82.06 230 CYS A C 1
ATOM 1748 O O . CYS A 1 230 ? 20.423 15.340 -39.033 1.00 82.06 230 CYS A O 1
ATOM 1750 N N . LEU A 1 231 ? 18.724 13.932 -38.620 1.00 76.94 231 LEU A N 1
ATOM 1751 C CA . LEU A 1 231 ? 17.774 14.601 -39.522 1.00 76.94 231 LEU A CA 1
ATOM 1752 C C . LEU A 1 231 ? 17.481 16.051 -39.112 1.00 76.94 231 LEU A C 1
ATOM 1754 O O . LEU A 1 231 ? 17.301 16.911 -39.973 1.00 76.94 231 LEU A O 1
ATOM 1758 N N . GLN A 1 232 ? 17.466 16.341 -37.810 1.00 84.56 232 GLN A N 1
ATOM 1759 C CA . GLN A 1 232 ? 17.219 17.689 -37.293 1.00 84.56 232 GLN A CA 1
ATOM 1760 C C . GLN A 1 232 ? 18.430 18.626 -37.437 1.00 84.56 232 GLN A C 1
ATOM 1762 O O . GLN A 1 232 ? 18.250 19.840 -37.497 1.00 84.56 232 GLN A O 1
ATOM 1767 N N . SER A 1 233 ? 19.651 18.088 -37.540 1.00 85.06 233 SER A N 1
ATOM 1768 C CA . SER A 1 233 ? 20.891 18.879 -37.629 1.00 85.06 233 SER A CA 1
ATOM 1769 C C . SER A 1 233 ? 21.201 19.475 -39.013 1.00 85.06 233 SER A C 1
ATOM 1771 O O . SER A 1 233 ? 22.166 20.222 -39.155 1.00 85.06 233 SER A O 1
ATOM 1773 N N . GLY A 1 234 ? 20.365 19.225 -40.027 1.00 68.56 234 GLY A N 1
ATOM 1774 C CA . GLY A 1 234 ? 20.311 20.079 -41.216 1.00 68.56 234 GLY A CA 1
ATOM 1775 C C . GLY A 1 234 ? 21.537 20.071 -42.140 1.00 68.56 234 GLY A C 1
ATOM 1776 O O . GLY A 1 234 ? 21.852 21.122 -42.694 1.00 68.56 234 GLY A O 1
ATOM 1777 N N . GLY A 1 235 ? 22.185 18.920 -42.386 1.00 53.44 235 GLY A N 1
ATOM 1778 C CA . GLY A 1 235 ? 22.906 18.755 -43.664 1.00 53.44 235 GLY A CA 1
ATOM 1779 C C . GLY A 1 235 ? 24.237 18.004 -43.717 1.00 53.44 235 GLY A C 1
ATOM 1780 O O . GLY A 1 235 ? 24.866 18.057 -44.771 1.00 53.44 235 GLY A O 1
ATOM 1781 N N . SER A 1 236 ? 24.672 17.281 -42.683 1.00 60.78 236 SER A N 1
ATOM 1782 C CA . SER A 1 236 ? 25.840 16.388 -42.815 1.00 60.78 236 SER A CA 1
ATOM 1783 C C . SER A 1 236 ? 25.428 14.911 -42.823 1.00 60.78 236 SER A C 1
ATOM 1785 O O . SER A 1 236 ? 24.637 14.506 -41.971 1.00 60.78 236 SER A O 1
ATOM 1787 N N . PRO A 1 237 ? 25.937 14.091 -43.765 1.00 59.97 237 PRO A N 1
ATOM 1788 C CA . PRO A 1 237 ? 25.634 12.666 -43.817 1.00 59.97 237 PRO A CA 1
ATOM 1789 C C . PRO A 1 237 ? 26.265 11.941 -42.622 1.00 59.97 237 PRO A C 1
ATOM 1791 O O . PRO A 1 237 ? 27.476 12.008 -42.417 1.00 59.97 237 PRO A O 1
ATOM 1794 N N . CYS A 1 238 ? 25.435 11.252 -41.840 1.00 60.28 238 CYS A N 1
ATOM 1795 C CA . CYS A 1 238 ? 25.869 10.408 -40.732 1.00 60.28 238 CYS A CA 1
ATOM 1796 C C . CYS A 1 238 ? 26.340 9.056 -41.298 1.00 60.28 238 CYS A C 1
ATOM 1798 O O . CYS A 1 238 ? 25.512 8.246 -41.714 1.00 60.28 238 CYS A O 1
ATOM 1800 N N . PHE A 1 239 ? 27.660 8.862 -41.362 1.00 57.69 239 PHE A N 1
ATOM 1801 C CA . PHE A 1 239 ? 28.337 7.592 -41.650 1.00 57.69 239 PHE A CA 1
ATOM 1802 C C . PHE A 1 239 ? 29.140 7.148 -40.430 1.00 57.69 239 PHE A C 1
ATOM 1804 O O . PHE A 1 239 ? 29.748 8.033 -39.782 1.00 57.69 239 PHE A O 1
#

Sequence (239 aa):
MENTNKLSPPAVILIVSVIFAIGFVVVDIKQDAQKLEKSKLETKLKQALVEAASAKAEAEKVQREVGEVSFNPPANSVLCNGKYWTPTCPTGQTYYCPPAGDAQCIVENTQPSSGLQNLKTCMEQAIQDYQKMAARAKIEQEQCEKEATSPLGSIACSIRHSPPTLSISHCTSGGTSNNQPTYSPPPTYSPLAPSGPSAFDEARSALDKIEQERRLKDLEDAEFKRQIECLQSGGSPCF

=== Feature glossary ===
A reading guide for the features in this record.

Start from the sequence.

  · Sequence gives the chain of amino acids in standard one-letter code (A=alanine, C=cysteine, …, Y=tyrosine), read N→C. It is the only feature that is directly encoded by the gene; all structural features are derived from the folded form of this sequence.

Fold it, and you get atomic coordinates and the backbone conformation that goes with them.

  · The mmCIF table is the protein's shape written out atom by atom. For each backbone N, Cα, C, and carbonyl O, it records an (x, y, z) coordinate triple in Å plus the residue type, chain letter, and residue number.

  · Backbone dihedral angles. Every residue except chain termini has a φ (preceding-C → N → Cα → C) and a ψ (N → Cα → C → next-N). They are reported in degrees following the IUPAC sign convention. Secondary structure is essentially a statement about which (φ, ψ) basin each residue occupies.

  · DSSP 8-state secondary structure assigns each residue one of H (α-helix), G (3₁₀-helix), I (π-helix), E (extended β-strand), B (isolated β-bridge), T (hydrogen-bonded turn), S (bend), or '-' (coil). The assignment is computed from backbone hydrogen-bond geometry via the Kabsch–Sander algorithm.

  · P-SEA three-state annotation labels each residue as helix, strand, or coil based purely on the geometry of the Cα trace. It serves as a fallback when the full backbone (and thus DSSP) is unavailable.

Summarize the fold with a handful of shape descriptors and a per-residue structural alphabet.

  · Radius of gyration (Rg) is the root-mean-square distance of Cα atoms from their centroid — a single number for overall size and compactness. A globular domain of N residues has Rg ≈ 2.2·N^0.38 Å; an extended or disordered chain has a much larger Rg. The Cα contact count is the number of residue pairs whose Cα atoms are within 8 Å and are more than four positions apart in sequence — a standard proxy for tertiary packing density. The bounding box is the smallest axis-aligned box enclosing all Cα atoms.

  · Foldseek's 3Di representation compresses backbone geometry into a per-residue letter drawn from a learned twenty-state alphabet. It captures the tertiary interaction pattern around each residue — which residues are packed against it in space, regardless of where they are in sequence.

  · Accessible surface area quantifies burial. A residue with SASA near zero is packed into the hydrophobic core; one with SASA >100 Å² sits on the surface. Computed here via the Shrake–Rupley numerical algorithm with a 1.4 Å probe.

Ask how reliable the model is.

  · For AlphaFold models, the B-factor field carries pLDDT — the model's own estimate of local accuracy on a 0–100 scale. Regions with pLDDT<50 should be treated as essentially unmodeled; they often correspond to intrinsically disordered segments.

  · For experimental (PDB) structures, the B-factor (temperature factor) quantifies the positional spread of each atom in the crystal — a combination of thermal vibration and static disorder — in units of Å². High B-factors mark flexible loops or poorly resolved regions; low B-factors mark the rigid, well-ordered core.

  · PAE(i, j) answers: if I align the predicted and true structures on residue i, how far off (in Å) do I expect residue j to be? A block-diagonal PAE matrix with low values on the blocks and high values off-diagonal is the signature of a multi-domain protein with confidently predicted domains but uncertain inter-domain orientation.

Place it in context: what it resembles, what it is annotated as, and how it looks.

  · Structural nearest neighbors (via Foldseek easy-search vs the PDB). Reported per hit: target PDB id, E-value, and alignment TM-score. A TM-score above ~0.5 is the conventional threshold for 'same fold'.

  · Functional annotations link the protein to curated databases. InterPro entries identify conserved domains and families by matching the sequence against member-database signatures (Pfam, PROSITE, CDD, …). Gene Ontology (GO) terms describe molecular function, biological process, and cellular component in a controlled vocabulary. CATH places the structure in a hierarchical fold classification (Class/Architecture/Topology/Homologous-superfamily). The organism is the source species.

  · Plot images: a contact map (which residues are close in 3D, as an N×N binary image), a Ramachandran scatter (backbone torsion angles, revealing secondary-structure composition at a glance), and — for AlphaFold structures — a PAE heatmap (pairwise prediction confidence).

  · Structure images are PyMOL renders from six orthogonal camera directions. Cartoon representation draws helices as coils and strands as arrows; sticks shows the backbone as bonds; surface shows the solvent-excluded envelope. Rainbow coloring maps sequence position to hue (blue→red, N→C); chain coloring assigns a distinct color per polypeptide.